Protein AF-A0A260ZAD8-F1 (afdb_monomer)

InterPro domains:
  IPR052501 Alpha-1-2 Fucosyltransferase [PTHR22898] (7-302)

pLDDT: mean 82.69, std 20.64, range [28.69, 98.38]

Radius of gyration: 24.8 Å; Cα contacts (8 Å, |Δi|>4): 432; chains: 1; bounding box: 53×80×57 Å

Sequence (304 aa):
MLHGKLVQVIVLLLLVLFLLNDQLEGRYQWGRRFRTNRIISFLTEKTSSDIMHSTPKHPPKGYLSSKLASSARLANHIFELVSIYGISKTLHRKPAIFIEDSNYHSLVNGVRKVMPGLLNEFQIFDRPVFPEAKNELISQKCCVFDNPSKLENITSKYLHLTGHFYQSWRYFDQHLSEIKSFVKPLLDFSPLPESDENNFITCIHIRRTDFVDGQHHSSNVTFIKPALEFIQSRERERNVRKNMLTVLMGDDPNFEANIYENTVIADKRTEIKNAAEYFVSKNSPDNDLAFSRYHCDTVLITGE

Nearest PDB structures (foldseek):
  9j9c-assembly7_G  TM=2.348E-01  e=1.900E+00  Nicotiana benthamiana
  6zjh-assembly1_AAA  TM=2.135E-01  e=1.483E+00  Thermoproteus uzoniensis 768-20
  4npa-assembly1_B  TM=2.176E-01  e=3.315E+00  Vibrio cholerae O1 biovar El Tor str. N16961

Foldseek 3Di:
DVVVVVVVVVVVVVVVVVVVVVVVVVPPDPDDDDDDDPVVVVVVVPPDPPPPPVPPPDQALAEEEEDEPLQDDQVLLLQFLLLQVLLSVLLSHQYEDEDDDVSSVVSLVSCCLWQVQSCVSYHYHPHDDDPQEAEDEQDPDPQDDRDSVVCNPPNDNHHYYYDYSNNDCVSNVVPVVVSLVRTDDDDPQPPDDFDDLAAAEEEEEFEADPPPPDPWDGDDLVCVVVVVVVVCVVVCVVNVRHQYAYEYEYDCLPVQQPSDPQEAEGDNPDDDDPPHRHYYGPDDPSVSVNRCSGGHPHYHYDTD

Solvent-accessible surface area (backbone atoms only — not comparable to full-atom values): 17731 Å² total; per-residue (Å²): 125,70,69,65,55,54,53,53,51,53,53,51,51,51,51,52,52,50,54,53,51,52,59,60,66,62,70,79,68,91,84,88,81,92,87,59,83,75,61,41,62,73,61,65,74,65,67,90,73,77,82,58,75,77,70,64,96,57,81,60,61,29,37,31,33,55,51,69,61,39,87,61,55,69,68,54,50,50,48,26,52,46,22,47,47,25,42,12,59,74,55,43,25,38,26,33,44,54,34,72,52,73,42,38,52,50,43,52,54,53,41,47,72,29,30,38,52,56,55,71,65,37,49,76,40,98,35,61,76,62,89,87,41,44,77,44,69,76,52,98,52,83,62,53,84,56,75,63,68,82,57,51,85,64,71,54,55,38,36,33,30,71,47,62,50,56,61,34,69,83,41,30,59,96,43,46,75,60,58,68,63,14,44,45,78,9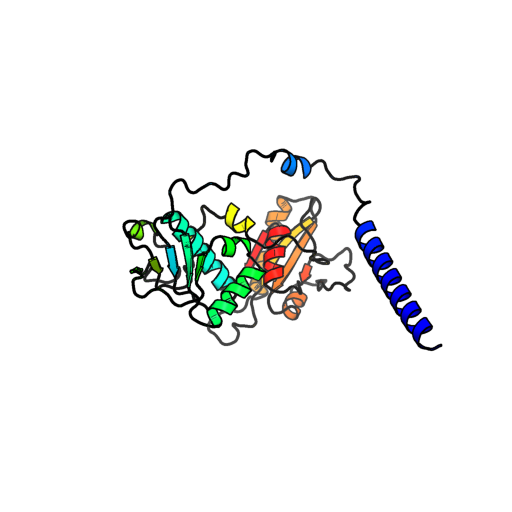3,73,92,62,68,62,56,83,60,49,57,94,52,33,41,23,41,31,34,40,45,43,46,76,93,28,81,89,51,104,46,73,49,64,46,68,87,54,52,51,60,53,49,52,53,51,50,55,62,47,39,75,78,38,74,84,35,48,74,33,35,40,42,34,62,72,49,60,71,61,55,44,66,73,47,84,73,41,38,66,42,42,85,83,55,83,82,58,97,82,57,43,36,33,27,51,74,65,54,75,57,50,48,56,42,46,49,73,74,26,36,79,42,76,48,78,47,76,126

Organism: Caenorhabditis remanei (NCBI:txid31234)

Structure (mmCIF, N/CA/C/O backbone):
data_AF-A0A260ZAD8-F1
#
_entry.id   AF-A0A260ZAD8-F1
#
loop_
_atom_site.group_PDB
_atom_site.id
_atom_site.type_symbol
_atom_site.label_atom_id
_atom_site.label_alt_id
_atom_site.label_comp_id
_atom_site.label_asym_id
_atom_site.label_entity_id
_atom_site.label_seq_id
_atom_site.pdbx_PDB_ins_code
_atom_site.Cartn_x
_atom_site.Cartn_y
_atom_site.Cartn_z
_atom_site.occupancy
_atom_site.B_iso_or_equiv
_atom_site.auth_seq_id
_atom_site.auth_comp_id
_atom_site.auth_asym_id
_atom_site.auth_atom_id
_atom_site.pdbx_PDB_model_num
ATOM 1 N N . MET A 1 1 ? -13.127 -63.991 -13.031 1.00 53.00 1 MET A N 1
ATOM 2 C CA . MET A 1 1 ? -11.875 -63.543 -13.692 1.00 53.00 1 MET A CA 1
ATOM 3 C C . MET A 1 1 ? -11.767 -62.019 -13.894 1.00 53.00 1 MET A C 1
ATOM 5 O O . MET A 1 1 ? -10.655 -61.537 -14.054 1.00 53.00 1 MET A O 1
ATOM 9 N N . LEU A 1 2 ? -12.863 -61.239 -13.835 1.00 51.25 2 LEU A N 1
ATOM 10 C CA . LEU A 1 2 ? -12.822 -59.764 -13.943 1.00 51.25 2 LEU A CA 1
ATOM 11 C C . LEU A 1 2 ? -12.393 -59.023 -12.654 1.00 51.25 2 LEU A C 1
ATOM 13 O O . LEU A 1 2 ? -11.825 -57.942 -12.743 1.00 51.25 2 LEU A O 1
ATOM 17 N N . HIS A 1 3 ? -12.606 -59.600 -11.466 1.00 51.38 3 HIS A N 1
ATOM 18 C CA . HIS A 1 3 ? -12.256 -58.954 -10.187 1.00 51.38 3 HIS A CA 1
ATOM 19 C C . HIS A 1 3 ? -10.739 -58.849 -9.934 1.00 51.38 3 HIS A C 1
ATOM 21 O O . HIS A 1 3 ? -10.279 -57.864 -9.370 1.00 51.38 3 HIS A O 1
ATOM 27 N N . GLY A 1 4 ? -9.940 -59.815 -10.405 1.00 55.00 4 GLY A N 1
ATOM 28 C CA . GLY A 1 4 ? -8.480 -59.789 -10.224 1.00 55.00 4 GLY A CA 1
ATOM 29 C C . GLY A 1 4 ? -7.775 -58.710 -11.053 1.00 55.00 4 GLY A C 1
ATOM 30 O O . GLY A 1 4 ? -6.777 -58.148 -10.612 1.00 55.00 4 GLY A O 1
ATOM 31 N N . LYS A 1 5 ? -8.328 -58.363 -12.225 1.00 56.88 5 LYS A N 1
ATOM 32 C CA . LYS A 1 5 ? -7.761 -57.328 -13.103 1.00 56.88 5 LYS A CA 1
ATOM 33 C C . LYS A 1 5 ? -8.007 -55.915 -12.568 1.00 56.88 5 LYS A C 1
ATOM 35 O O . LYS A 1 5 ? -7.129 -55.069 -12.686 1.00 56.88 5 LYS A O 1
ATOM 40 N N . LEU A 1 6 ? -9.158 -55.668 -11.936 1.00 62.25 6 LEU A N 1
ATOM 41 C CA . LEU A 1 6 ? -9.472 -54.362 -11.346 1.00 62.25 6 LEU A CA 1
ATOM 42 C C . LEU A 1 6 ? -8.576 -54.055 -10.136 1.00 62.25 6 LEU A C 1
ATOM 44 O O . LEU A 1 6 ? -8.067 -52.945 -10.013 1.00 62.25 6 LEU A O 1
ATOM 48 N N . VAL A 1 7 ? -8.310 -55.058 -9.292 1.00 68.88 7 VAL A N 1
ATOM 49 C CA . VAL A 1 7 ? -7.395 -54.920 -8.147 1.00 68.88 7 VAL A CA 1
ATOM 50 C C . VAL A 1 7 ? -5.962 -54.648 -8.615 1.00 68.88 7 VAL A C 1
ATOM 52 O O . VAL A 1 7 ? -5.301 -53.772 -8.065 1.00 68.88 7 VAL A O 1
ATOM 55 N N . GLN A 1 8 ? -5.495 -55.315 -9.676 1.00 66.12 8 GLN A N 1
ATOM 56 C CA . GLN A 1 8 ? -4.170 -55.046 -10.249 1.00 66.12 8 GLN A CA 1
ATOM 57 C C . GLN A 1 8 ? -4.036 -53.620 -10.800 1.00 66.12 8 GLN A C 1
ATOM 59 O O . GLN A 1 8 ? -2.998 -52.996 -10.597 1.00 66.12 8 GLN A O 1
ATOM 64 N N . VAL A 1 9 ? -5.076 -53.078 -11.442 1.00 73.00 9 VAL A N 1
ATOM 65 C CA . VAL A 1 9 ? -5.062 -51.700 -11.967 1.00 73.00 9 VAL A CA 1
ATOM 66 C C . VAL A 1 9 ? -5.032 -50.665 -10.838 1.00 73.00 9 VAL A C 1
ATOM 68 O O . VAL A 1 9 ? -4.291 -49.690 -10.931 1.00 73.00 9 VAL A O 1
ATOM 71 N N . ILE A 1 10 ? -5.773 -50.893 -9.747 1.00 74.38 10 ILE A N 1
ATOM 72 C CA . ILE A 1 10 ? -5.774 -49.995 -8.580 1.00 74.38 10 ILE A CA 1
ATOM 73 C C . ILE A 1 10 ? -4.410 -50.004 -7.877 1.00 74.38 10 ILE A C 1
ATOM 75 O O . ILE A 1 10 ? -3.891 -48.943 -7.539 1.00 74.38 10 ILE A O 1
ATOM 79 N N . VAL A 1 11 ? -3.791 -51.177 -7.709 1.00 74.06 11 VAL A N 1
ATOM 80 C CA . VAL A 1 11 ? -2.446 -51.289 -7.118 1.00 74.06 11 VAL A CA 1
ATOM 81 C C . VAL A 1 11 ? -1.396 -50.602 -7.997 1.00 74.06 11 VAL A C 1
ATOM 83 O O . VAL A 1 11 ? -0.524 -49.911 -7.473 1.00 74.06 11 VAL A O 1
ATOM 86 N N . LEU A 1 12 ? -1.505 -50.719 -9.325 1.00 72.94 12 LEU A N 1
ATOM 87 C CA . LEU A 1 12 ? -0.600 -50.038 -10.253 1.00 72.94 12 LEU A CA 1
ATOM 88 C C . LEU A 1 12 ? -0.747 -48.507 -10.177 1.00 72.94 12 LEU A C 1
ATOM 90 O O . LEU A 1 12 ? 0.253 -47.798 -10.151 1.00 72.94 12 LEU A O 1
ATOM 94 N N . LEU A 1 13 ? -1.982 -47.998 -10.089 1.00 69.38 13 LEU A N 1
ATOM 95 C CA . LEU A 1 13 ? -2.268 -46.566 -9.930 1.00 69.38 13 LEU A CA 1
ATOM 96 C C . LEU A 1 13 ? -1.732 -46.011 -8.607 1.00 69.38 13 LEU A C 1
ATOM 98 O O . LEU A 1 13 ? -1.150 -44.928 -8.594 1.00 69.38 13 LEU A O 1
ATOM 102 N N . LEU A 1 14 ? -1.877 -46.760 -7.510 1.00 67.50 14 LEU A N 1
ATOM 103 C CA . LEU A 1 14 ? -1.332 -46.369 -6.209 1.00 67.50 14 LEU A CA 1
ATOM 104 C C . LEU A 1 14 ? 0.201 -46.369 -6.210 1.00 67.50 14 LEU A C 1
ATOM 106 O O . LEU A 1 14 ? 0.791 -45.443 -5.665 1.00 67.50 14 LEU A O 1
ATOM 110 N N . LEU A 1 15 ? 0.850 -47.333 -6.873 1.00 65.56 15 LEU A N 1
ATOM 111 C CA . LEU A 1 15 ? 2.309 -47.352 -7.037 1.00 65.56 15 LEU A CA 1
ATOM 112 C C . LEU A 1 15 ? 2.817 -46.188 -7.897 1.00 65.56 15 LEU A C 1
ATOM 114 O O . LEU A 1 15 ? 3.830 -45.585 -7.557 1.00 65.56 15 LEU A O 1
ATOM 118 N N . VAL A 1 16 ? 2.109 -45.829 -8.973 1.00 72.06 16 VAL A N 1
ATOM 119 C CA . VAL A 1 16 ? 2.454 -44.660 -9.801 1.00 72.06 16 VAL A CA 1
ATOM 120 C C . VAL A 1 16 ? 2.293 -43.359 -9.010 1.00 72.06 16 VAL A C 1
ATOM 122 O O . VAL A 1 16 ? 3.164 -42.498 -9.085 1.00 72.06 16 VAL A O 1
ATOM 125 N N . LEU A 1 17 ? 1.233 -43.226 -8.206 1.00 58.81 17 LEU A N 1
ATOM 126 C CA . LEU A 1 17 ? 1.046 -42.072 -7.320 1.00 58.81 17 LEU A CA 1
ATOM 127 C C . LEU A 1 17 ? 2.128 -41.997 -6.234 1.00 58.81 17 LEU A C 1
ATOM 129 O O . LEU A 1 17 ? 2.629 -40.910 -5.964 1.00 58.81 17 LEU A O 1
ATOM 133 N N . PHE A 1 18 ? 2.538 -43.135 -5.664 1.00 54.12 18 PHE A N 1
ATOM 134 C CA . PHE A 1 18 ? 3.618 -43.185 -4.674 1.00 54.12 18 PHE A CA 1
ATOM 135 C C . PHE A 1 18 ? 4.968 -42.790 -5.288 1.00 54.12 18 PHE A C 1
ATOM 137 O O . PHE A 1 18 ? 5.683 -41.975 -4.716 1.00 54.12 18 PHE A O 1
ATOM 144 N N . LEU A 1 19 ? 5.284 -43.287 -6.489 1.00 51.81 19 LEU A N 1
ATOM 145 C CA . LEU A 1 19 ? 6.518 -42.945 -7.207 1.00 51.81 19 LEU A CA 1
ATOM 146 C C . LEU A 1 19 ? 6.544 -41.485 -7.691 1.00 51.81 19 LEU A C 1
ATOM 148 O O . LEU A 1 19 ? 7.608 -40.868 -7.711 1.00 51.81 19 LEU A O 1
ATOM 152 N N . LEU A 1 20 ? 5.394 -40.909 -8.059 1.00 50.38 20 LEU A N 1
ATOM 153 C CA . LEU A 1 20 ? 5.286 -39.484 -8.396 1.00 50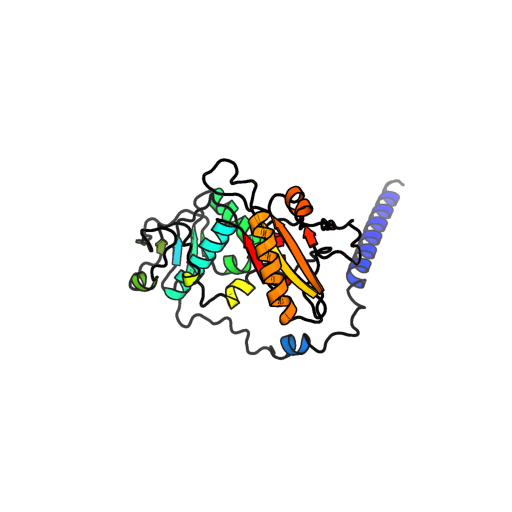.38 20 LEU A CA 1
ATOM 154 C C . LEU A 1 20 ? 5.437 -38.586 -7.160 1.00 50.38 20 LEU A C 1
ATOM 156 O O . LEU A 1 20 ? 6.028 -37.512 -7.269 1.00 50.38 20 LEU A O 1
ATOM 160 N N . ASN A 1 21 ? 4.950 -39.026 -5.997 1.00 43.12 21 ASN A N 1
ATOM 161 C CA . ASN A 1 21 ? 5.109 -38.294 -4.740 1.00 43.12 21 ASN A CA 1
ATOM 162 C C . ASN A 1 21 ? 6.572 -38.316 -4.253 1.00 43.12 21 ASN A C 1
ATOM 164 O O . ASN A 1 21 ? 7.106 -37.284 -3.855 1.00 43.12 21 ASN A O 1
ATOM 168 N N . ASP A 1 22 ? 7.259 -39.452 -4.403 1.00 44.91 22 ASP A N 1
ATOM 169 C CA . ASP A 1 22 ? 8.675 -39.614 -4.028 1.00 44.91 22 ASP A CA 1
ATOM 170 C C . ASP A 1 22 ? 9.623 -38.826 -4.970 1.00 44.91 22 ASP A C 1
ATOM 172 O O . ASP A 1 22 ? 10.648 -38.280 -4.558 1.00 44.91 22 ASP A O 1
ATOM 176 N N . GLN A 1 23 ? 9.238 -38.649 -6.243 1.00 43.31 23 GLN A N 1
ATOM 177 C CA . GLN A 1 23 ? 9.929 -37.763 -7.198 1.00 43.31 23 GLN A CA 1
ATOM 178 C C . GLN A 1 23 ? 9.723 -36.260 -6.912 1.00 43.31 23 GLN A C 1
ATOM 180 O O . GLN A 1 23 ? 10.523 -35.445 -7.383 1.00 43.31 23 GLN A O 1
ATOM 185 N N . LEU A 1 24 ? 8.683 -35.880 -6.158 1.00 38.94 24 LEU A N 1
ATOM 186 C CA . LEU A 1 24 ? 8.435 -34.496 -5.731 1.00 38.94 24 LEU A CA 1
ATOM 187 C C . LEU A 1 24 ? 9.200 -34.145 -4.444 1.00 38.94 24 LEU A C 1
ATOM 189 O O . LEU A 1 24 ? 9.716 -33.032 -4.342 1.00 38.94 24 LEU A O 1
ATOM 193 N N . GLU A 1 25 ? 9.373 -35.090 -3.514 1.00 39.53 25 GLU A N 1
ATOM 194 C CA . GLU A 1 25 ? 10.212 -34.891 -2.318 1.00 39.53 25 GLU A CA 1
ATOM 195 C C . GLU A 1 25 ? 11.722 -34.981 -2.628 1.00 39.53 25 GLU A C 1
ATOM 197 O O . GLU A 1 25 ? 12.527 -34.253 -2.042 1.00 39.53 25 GLU A O 1
ATOM 202 N N . GLY A 1 26 ? 12.122 -35.768 -3.635 1.00 33.97 26 GLY A N 1
ATOM 203 C CA . GLY A 1 26 ? 13.521 -35.918 -4.062 1.00 33.97 26 GLY A CA 1
ATOM 204 C C . GLY A 1 26 ? 14.137 -34.739 -4.837 1.00 33.97 26 GLY A C 1
ATOM 205 O O . GLY A 1 26 ? 15.342 -34.748 -5.088 1.00 33.97 26 GLY A O 1
ATOM 206 N N . ARG A 1 27 ? 13.362 -33.707 -5.211 1.00 32.94 27 ARG A N 1
ATOM 207 C CA . ARG A 1 27 ? 13.852 -32.509 -5.939 1.00 32.94 27 ARG A CA 1
ATOM 208 C C . ARG A 1 27 ? 14.127 -31.288 -5.049 1.00 32.94 27 ARG A C 1
ATOM 210 O O . ARG A 1 27 ? 14.358 -30.200 -5.569 1.00 32.94 27 ARG A O 1
ATOM 217 N N . TYR A 1 28 ? 14.150 -31.461 -3.726 1.00 33.59 28 TYR A N 1
ATOM 218 C CA . TYR A 1 28 ? 14.454 -30.394 -2.755 1.00 33.59 28 TYR A CA 1
ATOM 219 C C . TYR A 1 28 ? 15.874 -30.432 -2.165 1.00 33.59 28 TYR A C 1
ATOM 221 O O . TYR A 1 28 ? 16.209 -29.674 -1.253 1.00 33.59 28 TYR A O 1
ATOM 229 N N . GLN A 1 29 ? 16.751 -31.279 -2.695 1.00 34.09 29 GLN A N 1
ATOM 230 C CA . GLN A 1 29 ? 18.159 -31.346 -2.314 1.00 34.09 29 GLN A CA 1
ATOM 231 C C . GLN A 1 29 ? 18.982 -31.343 -3.604 1.00 34.09 29 GLN A C 1
ATOM 233 O O . GLN A 1 29 ? 18.656 -32.096 -4.510 1.00 34.09 29 GLN A O 1
ATOM 238 N N . TRP A 1 30 ? 20.048 -30.535 -3.649 1.00 28.70 30 TRP A N 1
ATOM 239 C CA . TRP A 1 30 ? 20.981 -30.271 -4.769 1.00 28.70 30 TRP A CA 1
ATOM 240 C C . TRP A 1 30 ? 20.814 -28.921 -5.479 1.00 28.70 30 TRP A C 1
ATOM 242 O O . TRP A 1 30 ? 20.348 -28.802 -6.604 1.00 28.70 30 TRP A O 1
ATOM 252 N N . GLY A 1 31 ? 21.311 -27.893 -4.787 1.00 31.27 31 GLY A N 1
ATOM 253 C CA . GLY A 1 31 ? 21.563 -26.551 -5.317 1.00 31.27 31 GLY A CA 1
ATOM 254 C C . GLY A 1 31 ? 22.241 -25.630 -4.296 1.00 31.27 31 GLY A C 1
ATOM 255 O O . GLY A 1 31 ? 22.006 -24.430 -4.292 1.00 31.27 31 GLY A O 1
ATOM 256 N N . ARG A 1 32 ? 23.043 -26.176 -3.367 1.00 35.41 32 ARG A N 1
ATOM 257 C CA . ARG A 1 32 ? 23.831 -25.396 -2.397 1.00 35.41 32 ARG A CA 1
ATOM 258 C C . ARG A 1 32 ? 25.311 -25.499 -2.737 1.00 35.41 32 ARG A C 1
ATOM 260 O O . ARG A 1 32 ? 26.021 -26.339 -2.192 1.00 35.41 32 ARG A O 1
ATOM 267 N N . ARG A 1 33 ? 25.788 -24.613 -3.608 1.00 31.45 33 ARG A N 1
ATOM 268 C CA . ARG A 1 33 ? 27.191 -24.183 -3.609 1.00 31.45 33 ARG A CA 1
ATOM 269 C C . ARG A 1 33 ? 27.312 -22.850 -4.343 1.00 31.45 33 ARG A C 1
ATOM 271 O O . ARG A 1 33 ? 26.890 -22.740 -5.482 1.00 31.45 33 ARG A O 1
ATOM 278 N N . PHE A 1 34 ? 27.914 -21.884 -3.647 1.00 35.78 34 PHE A N 1
ATOM 279 C CA . PHE A 1 34 ? 28.285 -20.535 -4.094 1.00 35.78 34 PHE A CA 1
ATOM 280 C C . PHE A 1 34 ? 27.192 -19.453 -4.126 1.00 35.78 34 PHE A C 1
ATOM 282 O O . PHE A 1 34 ? 26.901 -18.898 -5.173 1.00 35.78 34 PHE A O 1
ATOM 289 N N . ARG A 1 35 ? 26.679 -19.079 -2.940 1.00 34.84 35 ARG A N 1
ATOM 290 C CA . ARG A 1 35 ? 26.491 -17.673 -2.490 1.00 34.84 35 ARG A CA 1
ATOM 291 C C . ARG A 1 35 ? 25.806 -17.621 -1.125 1.00 34.84 35 ARG A C 1
ATOM 293 O O . ARG A 1 35 ? 24.623 -17.342 -1.000 1.00 34.84 35 ARG A O 1
ATOM 300 N N . THR A 1 36 ? 26.554 -17.914 -0.069 1.00 34.66 36 THR A N 1
ATOM 301 C CA . THR A 1 36 ? 25.996 -17.957 1.293 1.00 34.66 36 THR A CA 1
ATOM 302 C C . THR A 1 36 ? 26.639 -16.987 2.276 1.00 34.66 36 THR A C 1
ATOM 304 O O . THR A 1 36 ? 26.147 -16.865 3.385 1.00 34.66 36 THR A O 1
ATOM 307 N N . ASN A 1 37 ? 27.651 -16.203 1.905 1.00 34.00 37 ASN A N 1
ATOM 308 C CA . ASN A 1 37 ? 28.409 -15.465 2.927 1.00 34.00 37 ASN A CA 1
ATOM 309 C C . ASN A 1 37 ? 27.888 -14.055 3.263 1.00 34.00 37 ASN A C 1
ATOM 311 O O . ASN A 1 37 ? 28.419 -13.441 4.178 1.00 34.00 37 ASN A O 1
ATOM 315 N N . ARG A 1 38 ? 26.843 -13.543 2.591 1.00 32.56 38 ARG A N 1
ATOM 316 C CA . ARG A 1 38 ? 26.274 -12.205 2.890 1.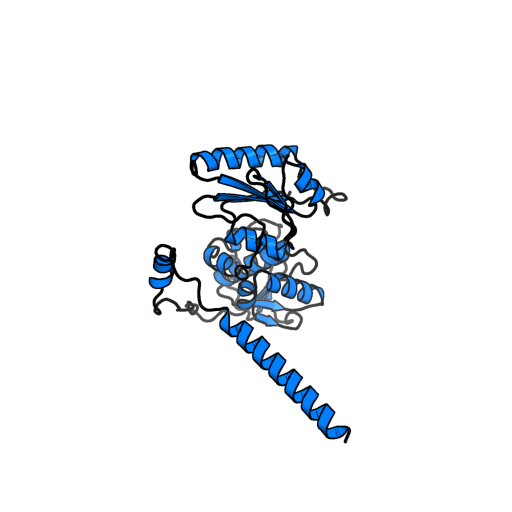00 32.56 38 ARG A CA 1
ATOM 317 C C . ARG A 1 38 ? 24.846 -12.217 3.442 1.00 32.56 38 ARG A C 1
ATOM 319 O O . ARG A 1 38 ? 24.458 -11.284 4.130 1.00 32.56 38 ARG A O 1
ATOM 326 N N . ILE A 1 39 ? 24.088 -13.283 3.179 1.00 38.56 39 ILE A N 1
ATOM 327 C CA . ILE A 1 39 ? 22.736 -13.477 3.730 1.00 38.56 39 ILE A CA 1
ATOM 328 C C . ILE A 1 39 ? 22.806 -14.258 5.049 1.00 38.56 39 ILE A C 1
ATOM 330 O O . ILE A 1 39 ? 22.026 -13.995 5.959 1.00 38.56 39 ILE A O 1
ATOM 334 N N . ILE A 1 40 ? 23.788 -15.159 5.206 1.00 33.31 40 ILE A N 1
ATOM 335 C CA . ILE A 1 40 ? 23.973 -15.884 6.467 1.00 33.31 40 ILE A CA 1
ATOM 336 C C . ILE A 1 40 ? 24.368 -14.928 7.593 1.00 33.31 40 ILE A C 1
ATOM 338 O O . ILE A 1 40 ? 23.787 -15.061 8.653 1.00 33.31 40 ILE A O 1
ATOM 342 N N . SER A 1 41 ? 25.186 -13.886 7.388 1.00 32.25 41 SER A N 1
ATOM 343 C CA . SER A 1 41 ? 25.468 -12.930 8.478 1.00 32.25 41 SER A CA 1
ATOM 344 C C . SER A 1 41 ? 24.212 -12.212 8.996 1.00 32.25 41 SER A C 1
ATOM 346 O O . SER A 1 41 ? 24.130 -11.930 10.182 1.00 32.25 41 SER A O 1
ATOM 348 N N . PHE A 1 42 ? 23.196 -12.002 8.149 1.00 36.38 42 PHE A N 1
ATOM 349 C CA . PHE A 1 42 ? 21.891 -11.461 8.561 1.00 36.38 42 PHE A CA 1
ATOM 350 C C . PHE A 1 42 ? 20.959 -12.511 9.197 1.00 36.38 42 PHE A C 1
ATOM 352 O O . PHE A 1 42 ? 20.060 -12.155 9.956 1.00 36.38 42 PHE A O 1
ATOM 359 N N . LEU A 1 43 ? 21.153 -13.799 8.892 1.00 37.81 43 LEU A N 1
ATOM 360 C CA . LEU A 1 43 ? 20.333 -14.910 9.395 1.00 37.81 43 LEU A CA 1
ATOM 361 C C . LEU A 1 43 ? 20.963 -15.669 10.579 1.00 37.81 43 LEU A C 1
ATOM 363 O O . LEU A 1 43 ? 20.244 -16.385 11.267 1.00 37.81 43 LEU A O 1
ATOM 367 N N . THR A 1 44 ? 22.261 -15.510 10.861 1.00 32.72 44 THR A N 1
ATOM 368 C CA . THR A 1 44 ? 22.965 -16.177 11.975 1.00 32.72 44 THR A CA 1
ATOM 369 C C . THR A 1 44 ? 23.345 -15.260 13.133 1.00 32.72 44 THR A C 1
ATOM 371 O O . THR A 1 44 ? 23.799 -15.771 14.147 1.00 32.72 44 THR A O 1
ATOM 374 N N . GLU A 1 45 ? 23.094 -13.950 13.055 1.00 34.41 45 GLU A N 1
ATOM 375 C CA . GLU A 1 45 ? 23.083 -13.081 14.250 1.00 34.41 45 GLU A CA 1
ATOM 376 C C . GLU A 1 45 ? 21.741 -13.102 14.998 1.00 34.41 45 GLU A C 1
ATOM 378 O O . GLU A 1 45 ? 21.628 -12.567 16.095 1.00 34.41 45 GLU A O 1
ATOM 383 N N . LYS A 1 46 ? 20.725 -13.787 14.459 1.00 36.31 46 LYS A N 1
ATOM 384 C CA . LYS A 1 46 ? 19.427 -13.976 15.120 1.00 36.31 46 LYS A CA 1
ATOM 385 C C . LYS A 1 46 ? 19.311 -15.365 15.757 1.00 36.31 46 LYS A C 1
ATOM 387 O O . LYS A 1 46 ? 18.342 -16.091 15.554 1.00 36.31 46 LYS A O 1
ATOM 392 N N . THR A 1 47 ? 20.323 -15.760 16.524 1.00 28.69 47 THR A N 1
ATOM 393 C CA . THR A 1 47 ? 20.249 -16.921 17.419 1.00 28.69 47 THR A CA 1
ATOM 394 C C . THR A 1 47 ? 19.281 -16.632 18.562 1.00 28.69 47 THR A C 1
ATOM 396 O O . THR A 1 47 ? 19.626 -15.888 19.465 1.00 28.69 47 THR A O 1
ATOM 399 N N . SER A 1 48 ? 18.083 -17.223 18.498 1.00 33.03 48 SER A N 1
ATOM 400 C CA . SER A 1 48 ? 17.204 -17.699 19.588 1.00 33.03 48 SER A CA 1
ATOM 401 C C . SER A 1 48 ? 16.967 -16.878 20.876 1.00 33.03 48 SER A C 1
ATOM 403 O O . SER A 1 48 ? 16.245 -17.371 21.738 1.00 33.03 48 SER A O 1
ATOM 405 N N . SER A 1 49 ? 17.458 -15.645 21.018 1.00 30.59 49 SER A N 1
ATOM 406 C CA . SER A 1 49 ? 17.190 -14.766 22.170 1.00 30.59 49 SER A CA 1
ATOM 407 C C . SER A 1 49 ? 16.262 -13.584 21.860 1.00 30.59 49 SER A C 1
ATOM 409 O O . SER A 1 49 ? 15.734 -12.994 22.793 1.00 30.59 49 SER A O 1
ATOM 411 N N . ASP A 1 50 ? 15.984 -13.293 20.582 1.00 34.28 50 ASP A N 1
ATOM 412 C CA . ASP A 1 50 ? 15.217 -12.101 20.164 1.00 34.28 50 ASP A CA 1
ATOM 413 C C . ASP A 1 50 ? 13.850 -12.405 19.523 1.00 34.28 50 ASP A C 1
ATOM 415 O O . ASP A 1 50 ? 13.205 -11.522 18.957 1.00 34.28 50 ASP A O 1
ATOM 419 N N . ILE A 1 51 ? 13.340 -13.635 19.659 1.00 35.69 51 ILE A N 1
ATOM 420 C CA . ILE A 1 51 ? 11.897 -13.908 19.512 1.00 35.69 51 ILE A CA 1
ATOM 421 C C . ILE A 1 51 ? 11.235 -13.728 20.887 1.00 35.69 51 ILE A C 1
ATOM 423 O O . ILE A 1 51 ? 10.495 -14.575 21.376 1.00 35.69 51 ILE A O 1
ATOM 427 N N . MET A 1 52 ? 11.499 -12.595 21.537 1.00 28.98 52 MET A N 1
ATOM 428 C CA . MET A 1 52 ? 10.458 -11.986 22.346 1.00 28.98 52 MET A CA 1
ATOM 429 C C . MET A 1 52 ? 9.531 -11.312 21.344 1.00 28.98 52 MET A C 1
ATOM 431 O O . MET A 1 52 ? 9.805 -10.214 20.864 1.00 28.98 52 MET A O 1
ATOM 435 N N . HIS A 1 53 ? 8.387 -11.941 21.062 1.00 40.44 53 HIS A N 1
ATOM 436 C CA . HIS A 1 53 ? 7.186 -11.129 20.911 1.00 40.44 53 HIS A CA 1
ATOM 437 C C . HIS A 1 53 ? 7.235 -10.147 22.078 1.00 40.44 53 HIS A C 1
ATOM 439 O O . HIS A 1 53 ? 7.261 -10.588 23.229 1.00 40.44 53 HIS A O 1
ATOM 445 N N . SER A 1 54 ? 7.373 -8.850 21.806 1.00 39.19 54 SER A N 1
ATOM 446 C CA . SER A 1 54 ? 7.306 -7.852 22.858 1.00 39.19 54 SER A CA 1
ATOM 447 C C . SER A 1 54 ? 5.911 -7.977 23.455 1.00 39.19 54 SER A C 1
ATOM 449 O O . SER A 1 54 ? 4.947 -7.422 22.925 1.00 39.19 54 SER A O 1
ATOM 451 N N . THR A 1 55 ? 5.777 -8.772 24.515 1.00 40.31 55 THR A N 1
ATOM 452 C CA . THR A 1 55 ? 4.591 -8.783 25.353 1.00 40.31 55 THR A CA 1
ATOM 453 C C . THR A 1 55 ? 4.343 -7.323 25.694 1.00 40.31 55 THR A C 1
ATOM 455 O O . THR A 1 55 ? 5.266 -6.676 26.208 1.00 40.31 55 THR A O 1
ATOM 458 N N . PRO A 1 56 ? 3.182 -6.755 25.323 1.00 51.91 56 PRO A N 1
ATOM 459 C CA . PRO A 1 56 ? 2.920 -5.356 25.593 1.00 51.91 56 PRO A CA 1
ATOM 460 C C . PRO A 1 56 ? 3.153 -5.130 27.086 1.00 51.91 56 PRO A C 1
ATOM 462 O O . PRO A 1 56 ? 2.672 -5.906 27.913 1.00 51.91 56 PRO A O 1
ATOM 465 N N . LYS A 1 57 ? 3.951 -4.105 27.426 1.00 54.88 57 LYS A N 1
ATOM 466 C CA . LYS A 1 57 ? 4.368 -3.809 28.812 1.00 54.88 57 LYS A CA 1
ATOM 467 C C . LYS A 1 57 ? 3.178 -3.699 29.780 1.00 54.88 57 LYS A C 1
ATOM 469 O O . LYS A 1 57 ? 3.361 -3.837 30.984 1.00 54.88 57 LYS A O 1
ATOM 474 N N . HIS A 1 58 ? 1.970 -3.507 29.245 1.00 59.12 58 HIS A N 1
ATOM 475 C CA . HIS A 1 58 ? 0.701 -3.546 29.955 1.00 59.12 58 HIS A CA 1
ATOM 476 C C . HIS A 1 58 ? -0.343 -4.355 29.164 1.00 59.12 58 HIS A C 1
ATOM 478 O O . HIS A 1 58 ? -0.319 -4.328 27.928 1.00 59.12 58 HIS A O 1
ATOM 484 N N . PRO A 1 59 ? -1.283 -5.045 29.839 1.00 72.44 59 PRO A N 1
ATOM 485 C CA . PRO A 1 59 ? -2.426 -5.648 29.164 1.00 72.44 59 PRO A CA 1
ATOM 486 C C . PRO A 1 59 ? -3.229 -4.566 28.417 1.00 72.44 59 PRO A C 1
ATOM 488 O O . PRO A 1 59 ? -3.292 -3.426 28.889 1.00 72.44 59 PRO A O 1
ATOM 491 N N . PRO A 1 60 ? -3.851 -4.885 27.267 1.00 80.69 60 PRO A N 1
ATOM 492 C CA . PRO A 1 60 ? -4.611 -3.897 26.508 1.00 80.69 60 PRO A CA 1
ATOM 493 C C . PRO A 1 60 ? -5.718 -3.258 27.357 1.00 80.69 60 PRO A C 1
ATOM 495 O O . PRO A 1 60 ? -6.476 -3.970 28.017 1.00 80.69 60 PRO A O 1
ATOM 498 N N . LYS A 1 61 ? -5.883 -1.929 27.263 1.00 89.25 61 LYS A N 1
ATOM 499 C CA . LYS A 1 61 ? -6.962 -1.162 27.930 1.00 89.25 61 LYS A CA 1
ATOM 500 C C . LYS A 1 61 ? -8.373 -1.530 27.429 1.00 89.25 61 LYS A C 1
ATOM 502 O O . LYS A 1 61 ? -9.372 -1.027 27.932 1.00 89.25 61 LYS A O 1
ATOM 507 N N . GLY A 1 62 ? -8.462 -2.374 26.403 1.00 95.81 62 GLY A N 1
ATOM 508 C CA . GLY A 1 62 ? -9.683 -2.748 25.703 1.00 95.81 62 GLY A CA 1
ATOM 509 C C . GLY A 1 62 ? -9.417 -2.907 24.211 1.00 95.81 62 GLY A C 1
ATOM 510 O O . GLY A 1 62 ? -8.273 -3.085 23.787 1.00 95.81 62 GLY A O 1
ATOM 511 N N . TYR A 1 63 ? -10.477 -2.809 23.420 1.00 98.00 63 TYR A N 1
ATOM 512 C CA . TYR A 1 63 ? -10.432 -2.859 21.967 1.00 98.00 63 TYR A CA 1
ATOM 513 C C . TYR A 1 63 ? -10.567 -1.459 21.363 1.00 98.00 63 TYR A C 1
ATOM 515 O O . TYR A 1 63 ? -11.266 -0.602 21.916 1.00 98.00 63 TYR A O 1
ATOM 523 N N . LEU A 1 64 ? -9.902 -1.246 20.229 1.00 98.06 64 LEU A N 1
ATOM 524 C CA . LEU A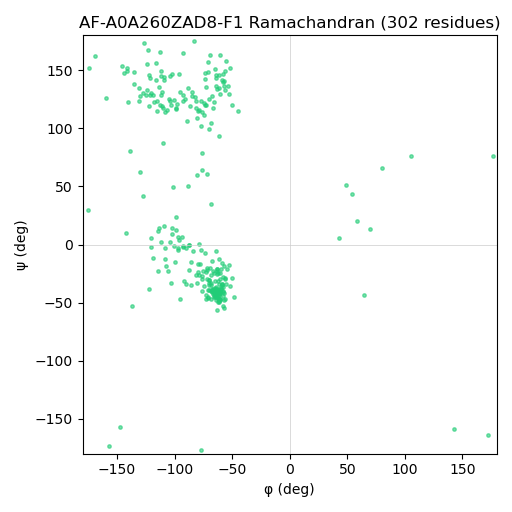 1 64 ? -10.139 -0.122 19.330 1.00 98.06 64 LEU A CA 1
ATOM 525 C C . LEU A 1 64 ? -10.659 -0.674 18.007 1.00 98.06 64 LEU A C 1
ATOM 527 O O . LEU A 1 64 ? -10.001 -1.495 17.380 1.00 98.06 64 LEU A O 1
ATOM 531 N N . SER A 1 65 ? -11.823 -0.212 17.580 1.00 97.44 65 SER A N 1
ATOM 532 C CA . SER A 1 65 ? -12.375 -0.514 16.260 1.00 97.44 65 SER A CA 1
ATOM 533 C C . SER A 1 65 ? -12.734 0.773 15.541 1.00 97.44 65 SER A C 1
ATOM 535 O O . SER A 1 65 ? -12.668 1.856 16.122 1.00 97.44 65 SER A O 1
ATOM 537 N N . SER A 1 66 ? -13.119 0.661 14.280 1.00 95.88 66 SER A N 1
ATOM 538 C CA . SER A 1 66 ? -13.549 1.792 13.480 1.00 95.88 66 SER A CA 1
ATOM 539 C C . SER A 1 66 ? -14.641 1.372 12.513 1.00 95.88 66 SER A C 1
ATOM 541 O O . SER A 1 66 ? -14.701 0.202 12.131 1.00 95.88 66 SER A O 1
ATOM 543 N N . LYS A 1 67 ? -15.491 2.322 12.129 1.00 94.69 67 LYS A N 1
ATOM 544 C CA . LYS A 1 67 ? -16.401 2.177 11.004 1.00 94.69 67 LYS A CA 1
ATOM 545 C C . LYS A 1 67 ? -15.577 2.187 9.715 1.00 94.69 67 LYS A C 1
ATOM 547 O O . LYS A 1 67 ? -15.178 3.243 9.231 1.00 94.69 67 LYS A O 1
ATOM 552 N N . LEU A 1 68 ? -15.302 1.009 9.169 1.00 94.69 68 LEU A N 1
ATOM 553 C CA . LEU A 1 68 ? -14.415 0.874 8.016 1.00 94.69 68 LEU A CA 1
ATOM 554 C C . LEU A 1 68 ? -15.102 1.358 6.738 1.00 94.69 68 LEU A C 1
ATOM 556 O O . LEU A 1 68 ? -16.311 1.194 6.561 1.00 94.69 68 LEU A O 1
ATOM 560 N N . ALA A 1 69 ? -14.325 1.913 5.812 1.00 94.38 69 ALA A N 1
ATOM 561 C CA . ALA A 1 69 ? -14.783 2.208 4.460 1.00 94.38 69 ALA A CA 1
ATOM 562 C C . ALA A 1 69 ? -14.848 0.915 3.622 1.00 94.38 69 ALA A C 1
ATOM 564 O O . ALA A 1 69 ? -14.112 0.750 2.653 1.00 94.38 69 ALA A O 1
ATOM 565 N N . SER A 1 70 ? -15.717 -0.024 4.013 1.00 93.81 70 SER A N 1
ATOM 566 C CA . SER A 1 70 ? -15.747 -1.412 3.520 1.00 93.81 70 SER A CA 1
ATOM 567 C C . SER A 1 70 ? -16.035 -1.578 2.024 1.00 93.81 70 SER A C 1
ATOM 569 O O . SER A 1 70 ? -15.694 -2.610 1.446 1.00 93.81 70 SER A O 1
ATOM 571 N N . SER A 1 71 ? -16.646 -0.577 1.388 1.00 92.62 71 SER A N 1
ATOM 572 C CA . SER A 1 71 ? -16.913 -0.536 -0.054 1.00 92.62 71 SER A CA 1
ATOM 573 C C . SER A 1 71 ? -15.759 0.039 -0.885 1.00 92.62 71 SER A C 1
ATOM 575 O O . SER A 1 71 ? -15.872 0.137 -2.108 1.00 92.62 71 SER A O 1
ATOM 577 N N . ALA A 1 72 ? -14.658 0.452 -0.249 1.00 91.75 72 ALA A N 1
ATOM 578 C CA . ALA A 1 72 ? -13.512 1.025 -0.936 1.00 91.75 72 ALA A CA 1
ATOM 579 C C . ALA A 1 72 ? -12.641 -0.049 -1.623 1.00 91.75 72 ALA A C 1
ATOM 581 O O . ALA A 1 72 ? -12.948 -1.241 -1.669 1.00 91.75 72 ALA A O 1
ATOM 582 N N . ARG A 1 73 ? -11.530 0.393 -2.224 1.00 90.00 73 ARG A N 1
ATOM 583 C CA . ARG A 1 73 ? -10.547 -0.493 -2.868 1.00 90.00 73 ARG A CA 1
ATOM 584 C C . ARG A 1 73 ? -9.427 -0.884 -1.902 1.00 90.00 73 ARG A C 1
ATOM 586 O O . ARG A 1 73 ? -9.206 -0.241 -0.879 1.00 90.00 73 ARG A O 1
ATOM 593 N N . LEU A 1 74 ? -8.674 -1.919 -2.280 1.00 90.69 74 LEU A N 1
ATOM 594 C CA . LEU A 1 74 ? -7.637 -2.560 -1.461 1.00 90.69 74 LEU A CA 1
ATOM 595 C C . LEU A 1 74 ? -6.656 -1.578 -0.796 1.00 90.69 74 LEU A C 1
ATOM 597 O O . LEU A 1 74 ? -6.384 -1.721 0.391 1.00 90.69 74 LEU A O 1
ATOM 601 N N . ALA A 1 75 ? -6.154 -0.577 -1.524 1.00 90.12 75 ALA A N 1
ATOM 602 C CA . ALA A 1 75 ? -5.214 0.400 -0.970 1.00 90.12 75 ALA A CA 1
ATOM 603 C C . ALA A 1 75 ? -5.819 1.211 0.190 1.00 90.12 75 ALA A C 1
ATOM 605 O O . ALA A 1 75 ? -5.168 1.383 1.218 1.00 90.12 75 ALA A O 1
ATOM 606 N N . ASN A 1 76 ? -7.083 1.635 0.065 1.00 91.75 76 ASN A N 1
ATOM 607 C CA . ASN A 1 76 ? -7.794 2.341 1.133 1.00 91.75 76 ASN A CA 1
ATOM 608 C C . ASN A 1 76 ? -7.997 1.437 2.349 1.00 91.75 76 ASN A C 1
ATOM 610 O O . ASN A 1 76 ? -7.773 1.878 3.471 1.00 91.75 76 ASN A O 1
ATOM 614 N N . HIS A 1 77 ? -8.342 0.165 2.131 1.00 95.31 77 HIS A N 1
ATOM 615 C CA . HIS A 1 77 ? -8.482 -0.808 3.214 1.00 95.31 77 HIS A CA 1
ATOM 616 C C . HIS A 1 77 ? -7.169 -1.024 3.972 1.00 95.31 77 HIS A C 1
ATOM 618 O O . HIS A 1 77 ? -7.154 -1.003 5.199 1.00 95.31 77 HIS A O 1
ATOM 624 N N . ILE A 1 78 ? -6.059 -1.216 3.251 1.00 95.31 78 ILE A N 1
ATOM 625 C CA . ILE A 1 78 ? -4.738 -1.392 3.865 1.00 95.31 78 ILE A CA 1
ATOM 626 C C . ILE A 1 78 ? -4.366 -0.147 4.665 1.00 95.31 78 ILE A C 1
ATOM 628 O O . ILE A 1 78 ? -3.984 -0.269 5.825 1.00 95.31 78 ILE A O 1
ATOM 632 N N . PHE A 1 79 ? -4.497 1.039 4.067 1.00 94.88 79 PHE A N 1
ATOM 633 C CA . PHE A 1 79 ? -4.132 2.286 4.728 1.00 94.88 79 PHE A CA 1
ATOM 634 C C . PHE A 1 79 ? -4.962 2.504 5.997 1.00 94.88 79 PHE A C 1
ATOM 636 O O . PHE A 1 79 ? -4.406 2.779 7.056 1.00 94.88 79 PHE A O 1
ATOM 643 N N . GLU A 1 80 ? -6.279 2.319 5.909 1.00 95.75 80 GLU A N 1
ATOM 644 C CA . GLU A 1 80 ? -7.193 2.481 7.036 1.00 95.75 80 GLU A CA 1
ATOM 645 C C . GLU A 1 80 ? -6.857 1.515 8.179 1.00 95.75 80 GLU A C 1
ATOM 647 O O . GLU A 1 80 ? -6.732 1.941 9.329 1.00 95.75 80 GLU A O 1
ATOM 652 N N . LEU A 1 81 ? -6.632 0.231 7.880 1.00 97.56 81 LEU A N 1
ATOM 653 C CA . LEU A 1 81 ? -6.264 -0.754 8.898 1.00 97.56 81 LEU A CA 1
ATOM 654 C C . LEU A 1 81 ? -4.877 -0.492 9.492 1.00 97.56 81 LEU A C 1
ATOM 656 O O . LEU A 1 81 ? -4.699 -0.631 10.699 1.00 97.56 81 LEU A O 1
ATOM 660 N N . VAL A 1 82 ? -3.895 -0.074 8.695 1.00 97.56 82 VAL A N 1
ATOM 661 C CA . VAL A 1 82 ? -2.570 0.299 9.210 1.00 97.56 82 VAL A CA 1
ATOM 662 C C . VAL A 1 82 ? -2.657 1.542 10.111 1.00 97.56 82 VAL A C 1
ATOM 664 O O . VAL A 1 82 ? -2.022 1.584 11.167 1.00 97.56 82 VAL A O 1
ATOM 667 N N . SER A 1 83 ? -3.496 2.521 9.767 1.00 96.81 83 SER A N 1
ATOM 668 C CA . SER A 1 83 ? -3.786 3.661 10.641 1.00 96.81 83 SER A CA 1
ATOM 669 C C . SER A 1 83 ? -4.444 3.222 11.947 1.00 96.81 83 SER A C 1
ATOM 671 O O . SER A 1 83 ? -3.984 3.613 13.016 1.00 96.81 83 SER A O 1
ATOM 673 N N . ILE A 1 84 ? -5.464 2.359 11.901 1.00 97.38 84 ILE A N 1
ATOM 674 C CA . ILE A 1 84 ? -6.115 1.828 13.111 1.00 97.38 84 ILE A CA 1
ATOM 675 C C . ILE A 1 84 ? -5.123 1.040 13.968 1.00 97.38 84 ILE A C 1
ATOM 677 O O . ILE A 1 84 ? -5.153 1.152 15.194 1.00 97.38 84 ILE A O 1
ATOM 681 N N . TYR A 1 85 ? -4.226 0.276 13.346 1.00 98.19 85 TYR A N 1
ATOM 682 C CA . TYR A 1 85 ? -3.153 -0.433 14.031 1.00 98.19 85 TYR A CA 1
ATOM 683 C C . TYR A 1 85 ? -2.261 0.531 14.823 1.00 98.19 85 TYR A C 1
ATOM 685 O O . TYR A 1 85 ? -2.104 0.368 16.034 1.00 98.19 85 TYR A O 1
ATOM 693 N N . GLY A 1 86 ? -1.749 1.580 14.176 1.00 97.44 86 GLY A N 1
ATOM 694 C CA . GLY A 1 86 ? -0.905 2.578 14.833 1.00 97.44 86 GLY A CA 1
ATOM 695 C C . GLY A 1 86 ? -1.635 3.367 15.930 1.00 97.44 86 GLY A C 1
ATOM 696 O O . GLY A 1 86 ? -1.148 3.451 17.057 1.00 97.44 86 GLY A O 1
ATOM 697 N N . ILE A 1 87 ? -2.869 3.816 15.669 1.00 97.06 87 ILE A N 1
ATOM 698 C CA . ILE A 1 87 ? -3.735 4.469 16.670 1.00 97.06 87 ILE A CA 1
ATOM 699 C C . ILE A 1 87 ? -3.958 3.546 17.882 1.00 97.06 87 ILE A C 1
ATOM 701 O O . ILE A 1 87 ? -3.906 3.993 19.030 1.00 97.06 87 ILE A O 1
ATOM 705 N N . SER A 1 88 ? -4.172 2.246 17.649 1.00 97.50 88 SER A N 1
ATOM 706 C CA . SER A 1 88 ? -4.346 1.255 18.719 1.00 97.50 88 SER A CA 1
ATOM 707 C C . SER A 1 88 ? -3.103 1.138 19.595 1.00 97.50 88 SER A C 1
ATOM 709 O O . SER A 1 88 ? -3.233 1.063 20.819 1.00 97.50 88 SER A O 1
ATOM 711 N N . LYS A 1 89 ? -1.902 1.173 19.002 1.00 96.81 89 LYS A N 1
ATOM 712 C CA . LYS A 1 89 ? -0.637 1.159 19.751 1.00 96.81 89 LYS A CA 1
ATOM 713 C C . LYS A 1 89 ? -0.477 2.418 20.600 1.00 96.81 89 LYS A C 1
ATOM 715 O O . LYS A 1 89 ? -0.173 2.280 21.785 1.00 96.81 89 LYS A O 1
ATOM 720 N N . THR A 1 90 ? -0.762 3.604 20.049 1.00 96.00 90 THR A N 1
ATOM 721 C CA . THR A 1 90 ? -0.741 4.877 20.797 1.00 96.00 90 THR A CA 1
ATOM 722 C C . THR A 1 90 ? -1.695 4.856 21.990 1.00 96.00 90 THR A C 1
ATOM 724 O O . THR A 1 90 ? -1.353 5.331 23.064 1.00 96.00 90 THR A O 1
ATOM 727 N N . LEU A 1 91 ? -2.886 4.275 21.825 1.00 96.56 91 LEU A N 1
ATOM 728 C CA . LEU A 1 91 ? -3.905 4.209 22.876 1.00 96.56 91 LEU A CA 1
ATOM 729 C C . LEU A 1 91 ? -3.769 2.997 23.808 1.00 96.56 91 LEU A C 1
ATOM 731 O O . LEU A 1 91 ? -4.586 2.836 24.718 1.00 96.56 91 LEU A O 1
ATOM 735 N N . HIS A 1 92 ? -2.773 2.135 23.590 1.00 96.25 92 HIS A N 1
ATOM 736 C CA . HIS A 1 92 ? -2.582 0.876 24.316 1.00 96.25 92 HIS A CA 1
ATOM 737 C C . HIS A 1 92 ? -3.826 -0.033 24.297 1.00 96.25 92 HIS A C 1
ATOM 739 O O . HIS A 1 92 ? -4.224 -0.616 25.310 1.00 96.25 92 HIS A O 1
ATOM 745 N N . ARG A 1 93 ? -4.463 -0.146 23.129 1.00 97.44 93 ARG A N 1
ATOM 746 C CA . ARG A 1 93 ? -5.658 -0.966 22.877 1.00 97.44 93 ARG A CA 1
ATOM 747 C C . ARG A 1 93 ? -5.349 -2.076 21.873 1.00 97.44 93 ARG A C 1
ATOM 749 O O . ARG A 1 93 ? -4.428 -1.957 21.071 1.00 97.44 93 ARG A O 1
ATOM 756 N N . LYS A 1 94 ? -6.128 -3.161 21.907 1.00 97.94 94 LYS A N 1
ATOM 757 C CA . LYS A 1 94 ? -6.077 -4.215 20.885 1.00 97.94 94 LYS A CA 1
ATOM 758 C C . LYS A 1 94 ? -6.913 -3.768 19.675 1.00 97.94 94 LYS A C 1
ATOM 760 O O . LYS A 1 94 ? -8.096 -3.478 19.868 1.00 97.94 94 LYS A O 1
ATOM 765 N N . PRO A 1 95 ? -6.357 -3.698 18.457 1.00 98.25 95 PRO A N 1
ATOM 766 C CA . PRO A 1 95 ? -7.151 -3.358 17.283 1.00 98.25 95 PRO A CA 1
ATOM 767 C C . PRO A 1 95 ? -8.214 -4.438 17.026 1.00 98.25 95 PRO A C 1
ATOM 769 O O . PRO A 1 95 ? -8.003 -5.621 17.306 1.00 98.25 95 PRO A O 1
ATOM 772 N N . ALA A 1 96 ? -9.379 -4.036 16.526 1.00 98.31 96 ALA A N 1
ATOM 773 C CA . ALA A 1 96 ? -10.512 -4.918 16.285 1.00 98.31 96 ALA A CA 1
ATOM 774 C C . ALA A 1 96 ? -11.309 -4.536 15.034 1.00 98.31 96 ALA A C 1
ATOM 776 O O . ALA A 1 96 ? -11.449 -3.359 14.706 1.00 98.31 96 ALA A O 1
ATOM 777 N N . ILE A 1 97 ? -11.874 -5.551 14.382 1.00 98.38 97 ILE A N 1
ATOM 778 C CA . ILE A 1 97 ? -12.812 -5.424 13.263 1.00 98.38 97 ILE A CA 1
ATOM 779 C C . ILE A 1 97 ? -14.126 -6.074 13.686 1.00 98.38 97 ILE A C 1
ATOM 781 O O . ILE A 1 97 ? -14.132 -7.224 14.122 1.00 98.38 97 ILE A O 1
ATOM 785 N N . PHE A 1 98 ? -15.226 -5.347 13.535 1.00 97.75 98 PHE A N 1
ATOM 786 C CA . PHE A 1 98 ? -16.582 -5.871 13.671 1.00 97.75 98 PHE A CA 1
ATOM 787 C C . PHE A 1 98 ? -17.156 -6.050 12.268 1.00 97.75 98 PHE A C 1
ATOM 789 O O . PHE A 1 98 ? -17.187 -5.095 11.500 1.00 97.75 98 PHE A O 1
ATOM 796 N N . ILE A 1 99 ? -17.531 -7.274 11.906 1.00 97.00 99 ILE A N 1
ATOM 797 C CA . ILE A 1 99 ? -18.093 -7.577 10.590 1.00 97.00 99 ILE A CA 1
ATOM 798 C C . ILE A 1 99 ? -19.572 -7.187 10.585 1.00 97.00 99 ILE A C 1
ATOM 800 O O . ILE A 1 99 ? -20.396 -7.831 11.234 1.00 97.00 99 ILE A O 1
ATOM 804 N N . GLU A 1 100 ? -19.899 -6.113 9.868 1.00 93.62 100 GLU A N 1
ATOM 805 C CA . GLU A 1 100 ? -21.277 -5.617 9.753 1.00 93.62 100 GLU A CA 1
ATOM 806 C C . GLU A 1 100 ? -22.031 -6.234 8.568 1.00 93.62 100 GLU A C 1
ATOM 808 O O . GLU A 1 100 ? -23.238 -6.452 8.657 1.00 93.62 100 GLU A O 1
ATOM 813 N N . ASP A 1 101 ? -21.333 -6.516 7.463 1.00 94.38 101 ASP A N 1
ATOM 814 C CA . ASP A 1 101 ? -21.930 -6.991 6.213 1.00 94.38 101 ASP A CA 1
ATOM 815 C C . ASP A 1 101 ? -20.930 -7.767 5.317 1.00 94.38 101 ASP A C 1
ATOM 817 O O . ASP A 1 101 ? -19.775 -8.031 5.672 1.00 94.38 101 ASP A O 1
ATOM 821 N N . SER A 1 102 ? -21.366 -8.118 4.102 1.00 95.31 102 SER A N 1
ATOM 822 C CA . SER A 1 102 ? -20.539 -8.790 3.089 1.00 95.31 102 SER A CA 1
ATOM 823 C C . SER A 1 102 ? -19.375 -7.944 2.553 1.00 95.31 102 SER A C 1
ATOM 825 O O . SER A 1 102 ? -18.377 -8.501 2.079 1.00 95.31 102 SER A O 1
ATOM 827 N N . ASN A 1 103 ? -19.464 -6.614 2.618 1.00 96.44 103 ASN A N 1
ATOM 828 C CA . ASN A 1 103 ? -18.378 -5.726 2.204 1.00 96.44 103 ASN A CA 1
ATOM 829 C C . ASN A 1 103 ? -17.220 -5.816 3.202 1.00 96.44 103 ASN A C 1
ATOM 831 O O . ASN A 1 103 ? -16.065 -5.918 2.793 1.00 96.44 103 ASN A O 1
ATOM 835 N N . TYR A 1 104 ? -17.512 -5.905 4.504 1.00 96.75 104 TYR A N 1
ATOM 836 C CA . TYR A 1 104 ? -16.494 -6.158 5.530 1.00 96.75 104 TYR A CA 1
ATOM 837 C C . TYR A 1 104 ? -15.772 -7.497 5.313 1.00 96.75 104 TYR A C 1
ATOM 839 O O . TYR A 1 104 ? -14.543 -7.556 5.407 1.00 96.75 104 TYR A O 1
ATOM 847 N N . HIS A 1 105 ? -16.491 -8.566 4.947 1.00 95.75 105 HIS A N 1
ATOM 848 C CA . HIS A 1 105 ? -15.846 -9.830 4.569 1.00 95.75 105 HIS A CA 1
ATOM 849 C C . HIS A 1 105 ? -14.924 -9.668 3.354 1.00 95.75 105 HIS A C 1
ATOM 851 O O . HIS A 1 105 ? -13.816 -10.211 3.342 1.00 95.75 105 HIS A O 1
ATOM 857 N N . SER A 1 106 ? -15.355 -8.911 2.344 1.00 95.69 106 SER A N 1
ATOM 858 C CA . SER A 1 106 ? -14.561 -8.646 1.139 1.00 95.69 106 SER A CA 1
ATOM 859 C C . SER A 1 106 ? -13.295 -7.845 1.456 1.00 95.69 106 SER A C 1
ATOM 861 O O . SER A 1 106 ? -12.214 -8.214 0.993 1.00 95.69 106 SER A O 1
ATOM 863 N N . LEU A 1 107 ? -13.399 -6.825 2.315 1.00 96.31 107 LEU A N 1
ATOM 864 C CA . LEU A 1 107 ? -12.269 -6.060 2.847 1.00 96.31 107 LEU A CA 1
ATOM 865 C C . LEU A 1 107 ? -11.267 -6.977 3.551 1.00 96.31 107 LEU A C 1
ATOM 867 O O . LEU A 1 107 ? -10.090 -7.001 3.189 1.00 96.31 107 LEU A O 1
ATOM 871 N N . VAL A 1 108 ? -11.732 -7.770 4.521 1.00 97.19 108 VAL A N 1
ATOM 872 C CA . VAL A 1 108 ? -10.871 -8.669 5.302 1.00 97.19 108 VAL A CA 1
ATOM 873 C C . VAL A 1 108 ? -10.200 -9.700 4.396 1.00 97.19 108 VAL A C 1
ATOM 875 O O . VAL A 1 108 ? -9.001 -9.941 4.516 1.00 97.19 108 VAL A O 1
ATOM 878 N N . ASN A 1 109 ? -10.931 -10.285 3.449 1.00 95.75 109 ASN A N 1
ATOM 879 C CA . ASN A 1 109 ? -10.367 -11.251 2.508 1.00 95.75 109 ASN A CA 1
ATOM 880 C C . ASN A 1 109 ? -9.351 -10.611 1.553 1.00 95.75 109 ASN A C 1
ATOM 882 O O . ASN A 1 109 ? -8.322 -11.223 1.270 1.00 95.75 109 ASN A O 1
ATOM 886 N N . GLY A 1 110 ? -9.607 -9.387 1.084 1.00 94.88 110 GLY A N 1
ATOM 887 C CA . GLY A 1 110 ? -8.676 -8.630 0.250 1.00 94.88 110 GLY A CA 1
ATOM 888 C C . GLY A 1 110 ? -7.366 -8.336 0.978 1.00 94.88 110 GLY A C 1
ATOM 889 O O . GLY A 1 110 ? -6.294 -8.647 0.464 1.00 94.88 110 GLY A O 1
ATOM 890 N N . VAL A 1 111 ? -7.445 -7.826 2.209 1.00 96.38 111 VAL A N 1
ATOM 891 C CA . VAL A 1 111 ? -6.253 -7.526 3.019 1.00 96.38 111 VAL A CA 1
ATOM 892 C C . VAL A 1 111 ? -5.509 -8.808 3.395 1.00 96.38 111 VAL A C 1
ATOM 894 O O . VAL A 1 111 ? -4.283 -8.841 3.317 1.00 96.38 111 VAL A O 1
ATOM 897 N N . ARG A 1 112 ? -6.211 -9.905 3.712 1.00 96.06 112 ARG A N 1
ATOM 898 C CA . ARG A 1 112 ? -5.580 -11.194 4.051 1.00 96.06 112 ARG A CA 1
ATOM 899 C C . ARG A 1 112 ? -4.701 -11.736 2.932 1.00 96.06 112 ARG A C 1
ATOM 901 O O . ARG A 1 112 ? -3.672 -12.340 3.215 1.00 96.06 112 ARG A O 1
ATOM 908 N N . LYS A 1 113 ? -5.092 -11.515 1.675 1.00 93.62 113 LYS A N 1
ATOM 909 C CA . LYS A 1 113 ? -4.319 -11.963 0.511 1.00 93.62 113 LYS A CA 1
ATOM 910 C C . LYS A 1 113 ? -2.976 -11.258 0.371 1.00 93.62 113 LYS A C 1
ATOM 912 O O . LYS A 1 113 ? -2.108 -11.822 -0.276 1.00 93.62 113 LYS A O 1
ATOM 917 N N . VAL A 1 114 ? -2.799 -10.063 0.942 1.00 94.12 114 VAL A N 1
ATOM 918 C CA . VAL A 1 114 ? -1.620 -9.215 0.693 1.00 94.12 114 VAL A CA 1
ATOM 919 C C . VAL A 1 114 ? -0.831 -8.854 1.944 1.00 94.12 114 VAL A C 1
ATOM 921 O O . VAL A 1 114 ? 0.394 -8.845 1.904 1.00 94.12 114 VAL A O 1
ATOM 924 N N . MET A 1 115 ? -1.509 -8.594 3.059 1.00 96.62 115 MET A N 1
ATOM 925 C CA . MET A 1 115 ? -0.906 -8.272 4.350 1.00 96.62 115 MET A CA 1
ATOM 926 C C . MET A 1 115 ? -1.512 -9.142 5.462 1.00 96.62 115 MET A C 1
ATOM 928 O O . MET A 1 115 ? -2.150 -8.622 6.381 1.00 96.62 115 MET A O 1
ATOM 932 N N . PRO A 1 116 ? -1.355 -10.479 5.400 1.00 96.31 116 PRO A N 1
ATOM 933 C CA . PRO A 1 116 ? -1.917 -11.379 6.406 1.00 96.31 116 PRO A CA 1
ATOM 934 C C . PRO A 1 116 ? -1.401 -11.076 7.818 1.00 96.31 116 PRO A C 1
ATOM 936 O O . PRO A 1 116 ? -2.169 -11.173 8.772 1.00 96.31 116 PRO A O 1
ATOM 939 N N . GLY A 1 117 ? -0.140 -10.642 7.954 1.00 97.12 117 GLY A N 1
ATOM 940 C CA . GLY A 1 117 ? 0.434 -10.278 9.250 1.00 97.12 117 GLY A CA 1
ATOM 941 C C . GLY A 1 117 ? -0.302 -9.120 9.926 1.00 97.12 117 GLY A C 1
ATOM 942 O O . GLY A 1 117 ? -0.480 -9.147 11.135 1.00 97.12 117 GLY A O 1
ATOM 943 N N . LEU A 1 118 ? -0.827 -8.167 9.147 1.00 97.69 118 LEU A N 1
ATOM 944 C CA . LEU A 1 118 ? -1.581 -7.037 9.683 1.00 97.69 118 LEU A CA 1
ATOM 945 C C . LEU A 1 118 ? -2.879 -7.527 10.318 1.00 97.69 118 LEU A C 1
ATOM 947 O O . LEU A 1 118 ? -3.203 -7.125 11.425 1.00 97.69 118 LEU A O 1
ATOM 951 N N . LEU A 1 119 ? -3.610 -8.420 9.647 1.00 97.62 119 LEU A N 1
ATOM 952 C CA . LEU A 1 119 ? -4.866 -8.950 10.180 1.00 97.62 119 LEU A CA 1
ATOM 953 C C . LEU A 1 119 ? -4.675 -9.840 11.406 1.00 97.62 119 LEU A C 1
ATOM 955 O O . LEU A 1 119 ? -5.590 -9.915 12.221 1.00 97.62 119 LEU A O 1
ATOM 959 N N . ASN A 1 120 ? -3.515 -10.482 11.560 1.00 97.50 120 ASN A N 1
ATOM 960 C CA . ASN A 1 120 ? -3.213 -11.278 12.751 1.00 97.50 120 ASN A CA 1
ATOM 961 C C . ASN A 1 120 ? -3.172 -10.421 14.030 1.00 97.50 120 ASN A C 1
ATOM 963 O O . ASN A 1 120 ? -3.449 -10.932 15.114 1.00 97.50 120 ASN A O 1
ATOM 967 N N . GLU A 1 121 ? -2.896 -9.120 13.906 1.00 97.88 121 GLU A N 1
ATOM 968 C CA . GLU A 1 121 ? -2.925 -8.180 15.030 1.00 97.88 121 GLU A CA 1
ATOM 969 C C . GLU A 1 121 ? -4.358 -7.816 15.456 1.00 97.88 121 GLU A C 1
ATOM 971 O O . GLU A 1 121 ? -4.592 -7.416 16.601 1.00 97.88 121 GLU A O 1
ATOM 976 N N . PHE A 1 122 ? -5.337 -7.965 14.558 1.00 98.31 122 PHE A N 1
ATOM 977 C CA . PHE A 1 122 ? -6.721 -7.571 14.799 1.00 98.31 122 PHE A CA 1
ATOM 978 C C . PHE A 1 122 ? -7.535 -8.693 15.440 1.00 98.31 122 PHE A C 1
ATOM 980 O O . PHE A 1 122 ? -7.568 -9.835 14.985 1.00 98.31 122 PHE A O 1
ATOM 987 N N . GLN A 1 123 ? -8.313 -8.336 16.461 1.00 98.06 123 GLN A N 1
ATOM 988 C CA . GLN A 1 123 ? -9.431 -9.166 16.883 1.00 98.06 123 GLN A CA 1
ATOM 989 C C . GLN A 1 123 ? -10.598 -8.996 15.910 1.00 98.06 123 GLN A C 1
ATOM 991 O O . GLN A 1 123 ? -11.216 -7.937 15.862 1.00 98.06 123 GLN A O 1
ATOM 996 N N . ILE A 1 124 ? -10.944 -10.052 15.181 1.00 97.88 124 ILE A N 1
ATOM 997 C CA . ILE A 1 124 ? -12.122 -10.048 14.309 1.00 97.88 124 ILE A CA 1
ATOM 998 C C . ILE A 1 124 ? -13.318 -10.597 15.093 1.00 97.88 124 ILE A C 1
ATOM 1000 O O . ILE A 1 124 ? -13.228 -11.657 15.716 1.00 97.88 124 ILE A O 1
ATOM 1004 N N . PHE A 1 125 ? -14.421 -9.856 15.081 1.00 97.50 125 PHE A N 1
ATOM 1005 C CA . PHE A 1 125 ? -15.713 -10.247 15.626 1.00 97.50 125 PHE A CA 1
ATOM 1006 C C . PHE A 1 125 ? -16.696 -10.399 14.469 1.00 97.50 125 PHE A C 1
ATOM 1008 O O . PHE A 1 125 ? -16.962 -9.433 13.758 1.00 97.50 125 PHE A O 1
ATOM 1015 N N . ASP A 1 126 ? -17.250 -11.597 14.295 1.00 96.12 126 ASP A N 1
ATOM 1016 C CA . ASP A 1 126 ? -18.228 -11.889 13.240 1.00 96.12 126 ASP A CA 1
ATOM 1017 C C . ASP A 1 126 ? -19.633 -11.412 13.639 1.00 96.12 126 ASP A C 1
ATOM 1019 O O . ASP A 1 126 ? -20.549 -12.195 13.886 1.00 96.12 126 ASP A O 1
ATOM 1023 N N . ARG A 1 127 ? -19.741 -10.104 13.884 1.00 95.06 127 ARG A N 1
ATOM 1024 C CA . ARG A 1 127 ? -20.955 -9.407 14.305 1.00 95.06 127 ARG A CA 1
ATOM 1025 C C . ARG A 1 127 ? -20.773 -7.887 14.238 1.00 95.06 127 ARG A C 1
ATOM 1027 O O . ARG A 1 127 ? -19.633 -7.420 14.322 1.00 95.06 127 ARG A O 1
ATOM 1034 N N . PRO A 1 128 ? -21.881 -7.123 14.237 1.00 95.25 128 PRO A N 1
ATOM 1035 C CA . PRO A 1 128 ? -21.843 -5.676 14.402 1.00 95.25 128 PRO A CA 1
ATOM 1036 C C . PRO A 1 128 ? -21.236 -5.234 15.738 1.00 95.25 128 PRO A C 1
ATOM 1038 O O . PRO A 1 128 ? -21.138 -6.004 16.699 1.00 95.25 128 PRO A O 1
ATOM 1041 N N . VAL A 1 129 ? -20.864 -3.957 15.795 1.00 94.75 129 VAL A N 1
ATOM 1042 C CA . VAL A 1 129 ? -20.323 -3.300 16.990 1.00 94.75 129 VAL A CA 1
ATOM 1043 C C . VAL A 1 129 ? -21.299 -3.419 18.166 1.00 94.75 129 VAL A C 1
ATOM 1045 O O . VAL A 1 129 ? -22.513 -3.301 18.006 1.00 94.75 129 VAL A O 1
ATOM 1048 N N . PHE A 1 130 ? -20.759 -3.645 19.364 1.00 94.44 130 PHE A N 1
ATOM 1049 C CA . PHE A 1 130 ? -21.548 -3.713 20.593 1.00 94.44 130 PHE A CA 1
ATOM 1050 C C . PHE A 1 130 ? -22.272 -2.381 20.880 1.00 94.44 130 PHE A C 1
ATOM 1052 O O . PHE A 1 130 ? -21.622 -1.335 20.807 1.00 94.44 130 PHE A O 1
ATOM 1059 N N . PRO A 1 131 ? -23.566 -2.384 21.260 1.00 94.31 131 PRO A N 1
ATOM 1060 C CA . PRO A 1 131 ? -24.307 -1.158 21.582 1.00 94.31 131 PRO A CA 1
ATOM 1061 C C . PRO A 1 131 ? -23.667 -0.302 22.686 1.00 94.31 131 PRO A C 1
ATOM 1063 O O . PRO A 1 131 ? -23.797 0.918 22.678 1.00 94.31 131 PRO A O 1
ATOM 1066 N N . GLU A 1 132 ? -22.956 -0.926 23.626 1.00 94.12 132 GLU A N 1
ATOM 1067 C CA . GLU A 1 132 ? -22.230 -0.265 24.713 1.00 94.12 132 GLU A CA 1
ATOM 1068 C C . GLU A 1 132 ? -20.872 0.338 24.300 1.00 94.12 132 GLU A C 1
ATOM 1070 O O . GLU A 1 132 ? -20.151 0.881 25.144 1.00 94.12 132 GLU A O 1
ATOM 1075 N N . ALA A 1 133 ? -20.479 0.227 23.026 1.00 96.31 133 ALA A N 1
ATOM 1076 C CA . ALA A 1 133 ? -19.239 0.816 22.542 1.00 96.31 133 ALA A CA 1
ATOM 1077 C C . ALA A 1 133 ? -19.275 2.346 22.643 1.00 96.31 133 ALA A C 1
ATOM 1079 O O . ALA A 1 133 ? -20.246 3.010 22.279 1.00 96.31 133 ALA A O 1
ATOM 1080 N N . LYS A 1 134 ? -18.170 2.927 23.117 1.00 97.44 134 LYS A N 1
ATOM 1081 C CA . LYS A 1 134 ? -18.009 4.379 23.136 1.00 97.44 134 LYS A CA 1
ATOM 1082 C C . LYS A 1 134 ? -17.617 4.841 21.738 1.00 97.44 134 LYS A C 1
ATOM 1084 O O . LYS A 1 134 ? -16.527 4.512 21.273 1.00 97.44 134 LYS A O 1
ATOM 1089 N N . ASN A 1 135 ? -18.496 5.609 21.108 1.00 96.94 135 ASN A N 1
ATOM 1090 C CA . ASN A 1 135 ? -18.253 6.201 19.799 1.00 96.94 135 ASN A CA 1
ATOM 1091 C C . ASN A 1 135 ? -17.483 7.514 19.927 1.00 96.94 135 ASN A C 1
ATOM 1093 O O . ASN A 1 135 ? -17.876 8.377 20.710 1.00 96.94 135 ASN A O 1
ATOM 1097 N N . GLU A 1 136 ? -16.425 7.670 19.136 1.00 96.31 136 GLU A N 1
ATOM 1098 C CA . GLU A 1 136 ? -15.604 8.881 19.096 1.00 96.31 136 GLU A CA 1
ATOM 1099 C C . GLU A 1 136 ? -15.165 9.215 17.674 1.00 96.31 136 GLU A C 1
ATOM 1101 O O . GLU A 1 136 ? -14.974 8.336 16.834 1.00 96.31 136 GLU A O 1
ATOM 1106 N N . LEU A 1 137 ? -14.943 10.501 17.418 1.00 92.25 137 LEU A N 1
ATOM 1107 C CA . LEU A 1 137 ? -14.404 10.981 16.154 1.00 92.25 137 LEU A CA 1
ATOM 1108 C C . LEU A 1 137 ? -12.990 11.520 16.376 1.00 92.25 137 LEU A C 1
ATOM 1110 O O . LEU A 1 137 ? -12.793 12.477 17.124 1.00 92.25 137 LEU A O 1
ATOM 1114 N N . ILE A 1 138 ? -11.996 10.927 15.706 1.00 87.19 138 ILE A N 1
ATOM 1115 C CA . ILE A 1 138 ? -10.614 11.419 15.797 1.00 87.19 138 ILE A CA 1
ATOM 1116 C C . ILE A 1 138 ? -10.445 12.728 15.041 1.00 87.19 138 ILE A C 1
ATOM 1118 O O . ILE A 1 138 ? -9.878 13.643 15.606 1.00 87.19 138 ILE A O 1
ATOM 1122 N N . SER A 1 139 ? -10.932 12.865 13.812 1.00 83.44 139 SER A N 1
ATOM 1123 C CA . SER A 1 139 ? -10.801 14.115 13.057 1.00 83.44 139 SER A CA 1
ATOM 1124 C C . SER A 1 139 ? -12.117 14.460 12.381 1.00 83.44 139 SER A C 1
ATOM 1126 O O . SER A 1 139 ? -12.770 13.591 11.809 1.00 83.44 139 SER A O 1
ATOM 1128 N N . GLN A 1 140 ? -12.490 15.739 12.424 1.00 78.44 140 GLN A N 1
ATOM 1129 C CA . GLN A 1 140 ? -13.645 16.262 11.688 1.00 78.44 140 GLN A CA 1
ATOM 1130 C C . GLN A 1 140 ? -13.345 16.524 10.209 1.00 78.44 140 GLN A C 1
ATOM 1132 O O . GLN A 1 140 ? -14.267 16.684 9.415 1.00 78.44 140 GLN A O 1
ATOM 1137 N N . LYS A 1 141 ? -12.065 16.584 9.832 1.00 81.31 141 LYS A N 1
ATOM 1138 C CA . LYS A 1 141 ? -11.627 16.800 8.452 1.00 81.31 141 LYS A CA 1
ATOM 1139 C C . LYS A 1 141 ? -10.937 15.545 7.945 1.00 81.31 141 LYS A C 1
ATOM 1141 O O . LYS A 1 141 ? -10.105 14.973 8.656 1.00 81.31 141 LYS A O 1
ATOM 1146 N N . CYS A 1 142 ? -11.253 15.137 6.716 1.00 74.12 142 CYS A N 1
ATOM 1147 C CA . CYS A 1 142 ? -10.491 14.068 6.084 1.00 74.12 142 CYS A CA 1
ATOM 1148 C C . CYS A 1 142 ? -9.014 14.435 6.043 1.00 74.12 142 CYS A C 1
ATOM 1150 O O . CYS A 1 142 ? -8.664 15.605 5.881 1.00 74.12 142 CYS A O 1
ATOM 1152 N N . CYS A 1 143 ? -8.177 13.400 6.110 1.00 79.00 143 CYS A N 1
ATOM 1153 C CA . CYS A 1 143 ? -6.833 13.469 5.563 1.00 79.00 143 CYS A CA 1
ATOM 1154 C C . CYS A 1 143 ? -5.893 14.410 6.349 1.00 79.00 143 CYS A C 1
ATOM 1156 O O . CYS A 1 143 ? -4.802 14.743 5.897 1.00 79.00 143 CYS A O 1
ATOM 1158 N N . VAL A 1 144 ? -6.306 14.829 7.549 1.00 86.62 144 VAL A N 1
ATOM 1159 C CA . VAL A 1 144 ? -5.509 15.624 8.483 1.00 86.62 144 VAL A CA 1
ATOM 1160 C C . VAL A 1 144 ? -5.173 14.756 9.684 1.00 86.62 144 VAL A C 1
ATOM 1162 O O . VAL A 1 144 ? -6.048 14.109 10.260 1.00 86.62 144 VAL A O 1
ATOM 1165 N N . PHE A 1 145 ? -3.898 14.754 10.067 1.00 92.94 145 PHE A N 1
ATOM 1166 C CA . PHE A 1 145 ? -3.468 14.114 11.301 1.00 92.94 145 PHE A CA 1
ATOM 1167 C C . PHE A 1 145 ? -4.063 14.832 12.513 1.00 92.94 145 PHE A C 1
ATOM 1169 O O . PHE A 1 145 ? -3.795 16.013 12.734 1.00 92.94 145 PHE A O 1
ATOM 1176 N N . ASP A 1 146 ? -4.789 14.083 13.331 1.00 93.38 146 ASP A N 1
ATOM 1177 C CA . ASP A 1 146 ? -5.196 14.487 14.673 1.00 93.38 146 ASP A CA 1
ATOM 1178 C C . ASP A 1 146 ? -4.639 13.481 15.682 1.00 93.38 146 ASP A C 1
ATOM 1180 O O . ASP A 1 146 ? -4.758 12.272 15.478 1.00 93.38 146 ASP A O 1
ATOM 1184 N N . ASN A 1 147 ? -3.993 13.979 16.737 1.00 95.06 147 ASN A N 1
ATOM 1185 C CA . ASN A 1 147 ? -3.235 13.161 17.674 1.00 95.06 147 ASN A CA 1
ATOM 1186 C C . ASN A 1 147 ? -4.169 12.227 18.473 1.00 95.06 147 ASN A C 1
ATOM 1188 O O . ASN A 1 147 ? -4.979 12.720 19.266 1.00 95.06 147 ASN A O 1
ATOM 1192 N N . PRO A 1 148 ? -4.023 10.889 18.352 1.00 95.81 148 PRO A N 1
ATOM 1193 C CA . PRO A 1 148 ? -4.856 9.935 19.076 1.00 95.81 148 PRO A CA 1
ATOM 1194 C C . PRO A 1 148 ? -4.845 10.092 20.592 1.00 95.81 148 PRO A C 1
ATOM 1196 O O . PRO A 1 148 ? -5.857 9.788 21.215 1.00 95.81 148 PRO A O 1
ATOM 1199 N N . SER A 1 149 ? -3.755 10.587 21.193 1.00 95.69 149 SER A N 1
ATOM 1200 C CA . SER A 1 149 ? -3.601 10.697 22.653 1.00 95.69 149 SER A CA 1
ATOM 1201 C C . SER A 1 149 ? -4.730 11.471 23.342 1.00 95.69 149 SER A C 1
ATOM 1203 O O . SER A 1 149 ? -4.989 11.251 24.522 1.00 95.69 149 SER A O 1
ATOM 1205 N N . LYS A 1 150 ? -5.486 12.312 22.623 1.00 95.50 150 LYS A N 1
ATOM 1206 C CA . LYS A 1 150 ? -6.689 12.960 23.171 1.00 95.50 150 LYS A CA 1
ATOM 1207 C C . LYS A 1 150 ? -7.775 11.976 23.636 1.00 95.50 150 LYS A C 1
ATOM 1209 O O . LYS A 1 150 ? -8.619 12.343 24.447 1.00 95.50 150 LYS A O 1
ATOM 1214 N N . LEU A 1 151 ? -7.754 10.738 23.138 1.00 96.12 151 LEU A N 1
ATOM 1215 C CA . LEU A 1 151 ? -8.682 9.665 23.508 1.00 96.12 151 LEU A CA 1
ATOM 1216 C C . LEU A 1 151 ? -8.117 8.729 24.594 1.00 96.12 151 LEU A C 1
ATOM 1218 O O . LEU A 1 151 ? -8.763 7.746 24.951 1.00 96.12 151 LEU A O 1
ATOM 1222 N N . GLU A 1 152 ? -6.925 9.000 25.136 1.00 94.69 152 GLU A N 1
ATOM 1223 C CA . GLU A 1 152 ? -6.233 8.089 26.059 1.00 94.69 152 GLU A CA 1
ATOM 1224 C C . GLU A 1 152 ? -6.974 7.875 27.389 1.00 94.69 152 GLU A C 1
ATOM 1226 O O . GLU A 1 152 ? -6.923 6.783 27.962 1.00 94.69 152 GLU A O 1
ATOM 1231 N N . ASN A 1 153 ? -7.706 8.895 27.843 1.00 94.50 153 ASN A N 1
ATOM 1232 C CA . ASN A 1 153 ? -8.472 8.865 29.090 1.00 94.50 153 ASN A CA 1
ATOM 1233 C C . ASN A 1 153 ? -9.790 8.084 28.979 1.00 94.50 153 ASN A C 1
ATOM 1235 O O . ASN A 1 153 ? -10.491 7.911 29.976 1.00 94.50 153 ASN A O 1
ATOM 1239 N N . ILE A 1 154 ? -10.152 7.603 27.787 1.00 94.94 154 ILE A N 1
ATOM 1240 C CA . ILE A 1 154 ? -11.343 6.775 27.615 1.00 94.94 154 ILE A CA 1
ATOM 1241 C C . ILE A 1 154 ? -11.054 5.385 28.170 1.00 94.94 154 ILE A C 1
ATOM 1243 O O . ILE A 1 154 ? -10.153 4.691 27.702 1.00 94.94 154 ILE A O 1
ATOM 1247 N N . THR A 1 155 ? -11.859 4.955 29.138 1.00 93.81 155 THR A N 1
ATOM 1248 C CA . THR A 1 155 ? -11.712 3.668 29.839 1.00 93.81 155 THR A CA 1
ATOM 1249 C C . THR A 1 155 ? -12.669 2.587 29.340 1.00 93.81 155 THR A C 1
ATOM 1251 O O . THR A 1 155 ? -12.609 1.453 29.810 1.00 93.81 155 THR A O 1
ATOM 1254 N N . SER A 1 156 ? -13.545 2.896 28.374 1.00 95.62 156 SER A N 1
ATOM 1255 C CA . SER A 1 156 ? -14.494 1.918 27.835 1.00 95.62 156 SER A CA 1
ATOM 1256 C C . SER A 1 156 ? -13.768 0.701 27.253 1.00 95.62 156 SER A C 1
ATOM 1258 O O . SER A 1 156 ? -12.747 0.830 26.562 1.00 95.62 156 SER A O 1
ATOM 1260 N N . LYS A 1 157 ? -14.325 -0.494 27.489 1.00 96.00 157 LYS A N 1
ATOM 1261 C CA . LYS A 1 157 ? -13.790 -1.748 26.939 1.00 96.00 157 LYS A CA 1
ATOM 1262 C C . LYS A 1 157 ? -13.765 -1.727 25.411 1.00 96.00 157 LYS A C 1
ATOM 1264 O O . LYS A 1 157 ? -12.808 -2.213 24.819 1.00 96.00 157 LYS A O 1
ATOM 1269 N N . TYR A 1 158 ? -14.787 -1.148 24.785 1.00 97.69 158 TYR A N 1
ATOM 1270 C CA . TYR A 1 158 ? -14.880 -0.973 23.339 1.00 97.69 158 TYR A CA 1
ATOM 1271 C C . TYR A 1 158 ? -14.877 0.524 23.019 1.00 97.69 158 TYR A C 1
ATOM 1273 O O . TYR A 1 158 ? -15.784 1.255 23.425 1.00 97.69 158 TYR A O 1
ATOM 1281 N N . LEU A 1 159 ? -13.831 0.978 22.331 1.00 97.94 159 LEU A N 1
ATOM 1282 C CA . LEU A 1 159 ? -13.755 2.299 21.710 1.00 97.94 159 LEU A CA 1
ATOM 1283 C C . LEU A 1 159 ? -13.946 2.109 20.204 1.00 97.94 159 LEU A C 1
ATOM 1285 O O . LEU A 1 159 ? -13.244 1.304 19.587 1.00 97.94 159 LEU A O 1
ATOM 1289 N N . HIS A 1 160 ? -14.916 2.808 19.628 1.00 97.75 160 HIS A N 1
ATOM 1290 C CA . HIS A 1 160 ? -15.270 2.696 18.221 1.00 97.75 160 HIS A CA 1
ATOM 1291 C C . HIS A 1 160 ? -15.151 4.059 17.541 1.00 97.75 160 HIS A C 1
ATOM 1293 O O . HIS A 1 160 ? -15.794 5.032 17.931 1.00 97.75 160 HIS A O 1
ATOM 1299 N N . LEU A 1 161 ? -14.284 4.137 16.538 1.00 96.69 161 LEU A N 1
ATOM 1300 C CA . LEU A 1 161 ? -14.046 5.360 15.790 1.00 96.69 161 LEU A CA 1
ATOM 1301 C C . LEU A 1 161 ? -15.067 5.501 14.665 1.00 96.69 161 LEU A C 1
ATOM 1303 O O . LEU A 1 161 ? -15.207 4.596 13.847 1.00 96.69 161 LEU A O 1
ATOM 1307 N N . THR A 1 162 ? -15.741 6.643 14.583 1.00 93.38 162 THR A N 1
ATOM 1308 C CA . THR A 1 162 ? -16.835 6.869 13.621 1.00 93.38 162 THR A CA 1
ATOM 1309 C C . THR A 1 162 ? -16.396 7.512 12.301 1.00 93.38 162 THR A C 1
ATOM 1311 O O . THR A 1 162 ? -17.228 7.714 11.418 1.00 93.38 162 THR A O 1
ATOM 1314 N N . GLY A 1 163 ? -15.110 7.847 12.160 1.00 88.12 163 GLY A N 1
ATOM 1315 C CA . GLY A 1 163 ? -14.530 8.369 10.919 1.00 88.12 163 GLY A CA 1
ATOM 1316 C C . GLY A 1 163 ? -14.142 7.266 9.929 1.00 88.12 163 GLY A C 1
ATOM 1317 O O . GLY A 1 163 ? -14.184 6.086 10.264 1.00 88.12 163 GLY A O 1
ATOM 1318 N N . HIS A 1 164 ? -13.707 7.669 8.735 1.00 87.19 164 HIS A N 1
ATOM 1319 C CA . HIS A 1 164 ? -13.252 6.768 7.673 1.00 87.19 164 HIS A CA 1
ATOM 1320 C C . HIS A 1 164 ? -11.822 7.101 7.220 1.00 87.19 164 HIS A C 1
ATOM 1322 O O . HIS A 1 164 ? -11.375 8.248 7.322 1.00 87.19 164 HIS A O 1
ATOM 1328 N N . PHE A 1 165 ? -11.141 6.097 6.669 1.00 86.44 165 PHE A N 1
ATOM 1329 C CA . PHE A 1 165 ? -9.839 6.110 5.988 1.00 86.44 165 PHE A CA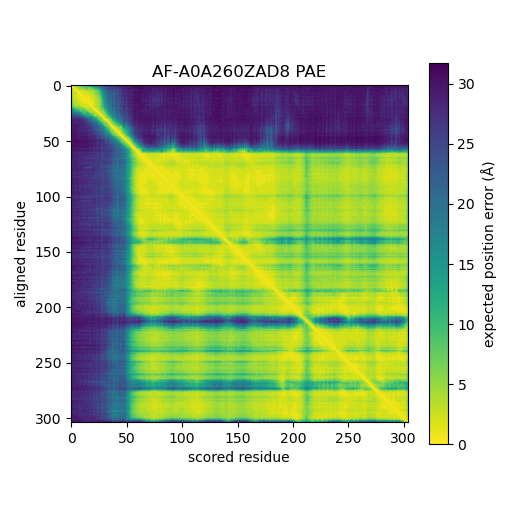 1
ATOM 1330 C C . PHE A 1 165 ? -8.607 6.487 6.822 1.00 86.44 165 PHE A C 1
ATOM 1332 O O . PHE A 1 165 ? -7.565 5.856 6.668 1.00 86.44 165 PHE A O 1
ATOM 1339 N N . TYR A 1 166 ? -8.682 7.514 7.675 1.00 91.19 166 TYR A N 1
ATOM 1340 C CA . TYR A 1 166 ? -7.554 8.012 8.479 1.00 91.19 166 TYR A CA 1
ATOM 1341 C C . TYR A 1 166 ? -6.278 8.230 7.642 1.00 91.19 166 TYR A C 1
ATOM 1343 O O . TYR A 1 166 ? -5.212 7.722 7.991 1.00 91.19 166 TYR A O 1
ATOM 1351 N N . GLN A 1 167 ? -6.392 8.961 6.523 1.00 88.38 167 GLN A N 1
ATOM 1352 C CA . GLN A 1 167 ? -5.352 9.125 5.489 1.00 88.38 167 GLN A CA 1
ATOM 1353 C C . GLN A 1 167 ? -4.170 10.012 5.926 1.00 88.38 167 GLN A C 1
ATOM 1355 O O . GLN A 1 167 ? -3.898 11.054 5.339 1.00 88.38 167 GLN A O 1
ATOM 1360 N N . SER A 1 168 ? -3.459 9.616 6.979 1.00 92.56 168 SER A N 1
ATOM 1361 C CA . SER A 1 168 ? -2.209 10.237 7.408 1.00 92.56 168 SER A CA 1
ATOM 1362 C C . SER A 1 168 ? -1.210 9.178 7.868 1.00 92.56 168 SER A C 1
ATOM 1364 O O . SER A 1 168 ? -1.450 8.467 8.842 1.00 92.56 168 SER A O 1
ATOM 1366 N N . TRP A 1 169 ? -0.036 9.150 7.234 1.00 92.75 169 TRP A N 1
ATOM 1367 C CA . TRP A 1 169 ? 1.051 8.223 7.574 1.00 92.75 169 TRP A CA 1
ATOM 1368 C C . TRP A 1 169 ? 1.559 8.388 9.015 1.00 92.75 169 TRP A C 1
ATOM 1370 O O . TRP A 1 169 ? 2.041 7.434 9.619 1.00 92.75 169 TRP A O 1
ATOM 1380 N N . ARG A 1 170 ? 1.377 9.580 9.605 1.00 95.31 170 ARG A N 1
ATOM 1381 C CA . ARG A 1 170 ? 1.749 9.892 10.997 1.00 95.31 170 ARG A CA 1
ATOM 1382 C C . ARG A 1 170 ? 1.019 9.050 12.046 1.00 95.31 170 ARG A C 1
ATOM 1384 O O . ARG A 1 170 ? 1.395 9.087 13.209 1.00 95.31 170 ARG A O 1
ATOM 1391 N N . TYR A 1 171 ? -0.037 8.325 11.674 1.00 95.94 171 TYR A N 1
ATOM 1392 C CA . TYR A 1 171 ? -0.689 7.396 12.597 1.00 95.94 171 TYR A CA 1
ATOM 1393 C C . TYR A 1 171 ? 0.142 6.147 12.875 1.00 95.94 171 TYR A C 1
ATOM 1395 O O . TYR A 1 171 ? -0.085 5.496 13.888 1.00 95.94 171 TYR A O 1
ATOM 1403 N N . PHE A 1 172 ? 1.080 5.802 11.995 1.00 95.69 172 PHE A N 1
ATOM 1404 C CA . PHE A 1 172 ? 1.756 4.508 12.012 1.00 95.69 172 PHE A CA 1
ATOM 1405 C C . PHE A 1 172 ? 3.248 4.583 11.661 1.00 95.69 172 PHE A C 1
ATOM 1407 O O . PHE A 1 172 ? 3.901 3.556 11.468 1.00 95.69 172 PHE A O 1
ATOM 1414 N N . ASP A 1 173 ? 3.803 5.790 11.590 1.00 95.44 173 ASP A N 1
ATOM 1415 C CA . ASP A 1 173 ? 5.184 6.065 11.192 1.00 95.44 173 ASP A CA 1
ATOM 1416 C C . ASP A 1 173 ? 6.223 5.384 12.093 1.00 95.44 173 ASP A C 1
ATOM 1418 O O . ASP A 1 173 ? 7.207 4.818 11.615 1.00 95.44 173 ASP A O 1
ATOM 1422 N N . GLN A 1 174 ? 5.953 5.340 13.395 1.00 95.50 174 GLN A N 1
ATOM 1423 C CA . GLN A 1 174 ? 6.780 4.661 14.395 1.00 95.50 174 GLN A CA 1
ATOM 1424 C C . GLN A 1 174 ? 6.780 3.130 14.248 1.00 95.50 174 GLN A C 1
ATOM 1426 O O . GLN A 1 174 ? 7.633 2.457 14.824 1.00 95.50 174 GLN A O 1
ATOM 1431 N N . HIS A 1 175 ? 5.855 2.569 13.463 1.00 95.50 175 HIS A N 1
ATOM 1432 C CA . HIS A 1 175 ? 5.660 1.126 13.299 1.00 95.50 175 HIS A CA 1
ATOM 1433 C C . HIS A 1 175 ? 5.982 0.629 11.881 1.00 95.50 175 HIS A C 1
ATOM 1435 O O . HIS A 1 175 ? 5.684 -0.515 11.538 1.00 95.50 175 HIS A O 1
ATOM 1441 N N . LEU A 1 176 ? 6.605 1.457 11.033 1.00 93.31 176 LEU A N 1
ATOM 1442 C CA . LEU A 1 176 ? 6.832 1.132 9.618 1.00 93.31 176 LEU A CA 1
ATOM 1443 C C . LEU A 1 176 ? 7.638 -0.152 9.393 1.00 93.31 176 LEU A C 1
ATOM 1445 O O . LEU A 1 176 ? 7.363 -0.878 8.439 1.00 93.31 176 LEU A O 1
ATOM 1449 N N . SER A 1 177 ? 8.634 -0.442 10.234 1.00 92.75 177 SER A N 1
ATOM 1450 C CA . SER A 1 177 ? 9.433 -1.672 10.127 1.00 92.75 177 SER A CA 1
ATOM 1451 C C . SER A 1 177 ? 8.580 -2.926 10.330 1.00 92.75 177 SER A C 1
ATOM 1453 O O . SER A 1 177 ? 8.705 -3.889 9.575 1.00 92.75 177 SER A O 1
ATOM 1455 N N . GLU A 1 178 ? 7.673 -2.883 11.301 1.00 95.31 178 GLU A N 1
ATOM 1456 C CA . GLU A 1 178 ? 6.745 -3.959 11.627 1.00 95.31 178 GLU A CA 1
ATOM 1457 C C . GLU A 1 178 ? 5.675 -4.113 10.537 1.00 95.31 178 GLU A C 1
ATOM 1459 O O . GLU A 1 178 ? 5.481 -5.202 10.001 1.00 95.31 178 GLU A O 1
ATOM 1464 N N . ILE A 1 179 ? 5.078 -3.004 10.092 1.00 95.75 179 ILE A N 1
ATOM 1465 C CA . ILE A 1 179 ? 4.090 -2.977 9.000 1.00 95.75 179 ILE A CA 1
ATOM 1466 C C . ILE A 1 179 ? 4.671 -3.560 7.709 1.00 95.75 179 ILE A C 1
ATOM 1468 O O . ILE A 1 179 ? 4.023 -4.345 7.020 1.00 95.75 179 ILE A O 1
ATOM 1472 N N . LYS A 1 180 ? 5.931 -3.242 7.399 1.00 93.00 180 LYS A N 1
ATOM 1473 C CA . LYS A 1 180 ? 6.655 -3.817 6.257 1.00 93.00 180 LYS A CA 1
ATOM 1474 C C . LYS A 1 180 ? 6.868 -5.325 6.362 1.00 93.00 180 LYS A C 1
ATOM 1476 O O . LYS A 1 180 ? 7.145 -5.940 5.333 1.00 93.00 180 LYS A O 1
ATOM 1481 N N . SER A 1 181 ? 6.810 -5.901 7.561 1.00 94.06 181 SER A N 1
ATOM 1482 C CA . SER A 1 181 ? 6.932 -7.346 7.786 1.00 94.06 181 SER A CA 1
ATOM 1483 C C . SER A 1 181 ? 5.597 -8.085 7.649 1.00 94.06 181 SER A C 1
ATOM 1485 O O . SER A 1 181 ? 5.586 -9.300 7.492 1.00 94.06 181 SER A O 1
ATOM 1487 N N . PHE A 1 182 ? 4.476 -7.357 7.655 1.00 96.38 182 PHE A N 1
ATOM 1488 C CA . PHE A 1 182 ? 3.135 -7.923 7.512 1.00 96.38 182 PHE A CA 1
ATOM 1489 C C . PHE A 1 182 ? 2.747 -8.296 6.084 1.00 96.38 182 PHE A C 1
ATOM 1491 O O . PHE A 1 182 ? 1.771 -9.030 5.905 1.00 96.38 182 PHE A O 1
ATOM 1498 N N . VAL A 1 183 ? 3.476 -7.786 5.087 1.00 94.81 183 VAL A N 1
ATOM 1499 C CA . VAL A 1 183 ? 3.295 -8.146 3.675 1.00 94.81 183 VAL A CA 1
ATOM 1500 C C . VAL A 1 183 ? 3.507 -9.651 3.504 1.00 94.81 183 VAL A C 1
ATOM 1502 O O . VAL A 1 183 ? 4.360 -10.245 4.164 1.00 94.81 183 VAL A O 1
ATOM 1505 N N . LYS A 1 184 ? 2.697 -10.275 2.644 1.00 93.25 184 LYS A N 1
ATOM 1506 C CA . LYS A 1 184 ? 2.787 -11.703 2.321 1.00 93.25 184 LYS A CA 1
ATOM 1507 C C . LYS A 1 184 ? 4.216 -12.097 1.920 1.00 93.25 184 LYS A C 1
ATOM 1509 O O . LYS A 1 184 ? 4.909 -11.256 1.355 1.00 93.25 184 LYS A O 1
ATOM 1514 N N . PRO A 1 185 ? 4.635 -13.356 2.148 1.00 89.50 185 PRO A N 1
ATOM 1515 C CA . PRO A 1 185 ? 5.969 -13.816 1.781 1.00 89.50 185 PRO A CA 1
ATOM 1516 C C . PRO A 1 185 ? 6.303 -13.595 0.307 1.00 89.50 185 PRO A C 1
ATOM 1518 O O . PRO A 1 185 ? 5.412 -13.523 -0.544 1.00 89.50 185 PRO A O 1
ATOM 1521 N N . LEU A 1 186 ? 7.604 -13.556 0.025 1.00 85.50 186 LEU A N 1
ATOM 1522 C CA . LEU A 1 186 ? 8.130 -13.471 -1.328 1.00 85.50 186 LEU A CA 1
ATOM 1523 C C . LEU A 1 186 ? 7.598 -14.624 -2.199 1.00 85.50 186 LEU A C 1
ATOM 1525 O O . LEU A 1 186 ? 7.620 -15.785 -1.786 1.00 85.50 186 LEU A O 1
ATOM 1529 N N . LEU A 1 187 ? 7.135 -14.281 -3.400 1.00 88.19 187 LEU A N 1
ATOM 1530 C CA . LEU A 1 187 ? 6.693 -15.214 -4.434 1.00 88.19 187 LEU A CA 1
ATOM 1531 C C . LEU A 1 187 ? 7.656 -15.150 -5.622 1.00 88.19 187 LEU A C 1
ATOM 1533 O O . LEU A 1 187 ? 8.430 -14.207 -5.745 1.00 88.19 187 LEU A O 1
ATOM 1537 N N . ASP A 1 188 ? 7.575 -16.136 -6.510 1.00 90.44 188 ASP A N 1
ATOM 1538 C CA . ASP A 1 188 ? 8.226 -16.050 -7.816 1.00 90.44 188 ASP A CA 1
ATOM 1539 C C . ASP A 1 188 ? 7.433 -15.098 -8.726 1.00 90.44 188 ASP A C 1
ATOM 1541 O O . ASP A 1 188 ? 6.303 -15.400 -9.126 1.00 90.44 188 ASP A O 1
ATOM 1545 N N . PHE A 1 189 ? 8.036 -13.947 -9.027 1.00 91.19 189 PHE A N 1
ATOM 1546 C CA . PHE A 1 189 ? 7.481 -12.911 -9.900 1.00 91.19 189 PHE A CA 1
ATOM 1547 C C . PHE A 1 189 ? 8.100 -12.916 -11.305 1.00 91.19 189 PHE A C 1
ATOM 1549 O O . PHE A 1 189 ? 7.909 -11.967 -12.070 1.00 91.19 189 PHE A O 1
ATOM 1556 N N . SER A 1 190 ? 8.819 -13.982 -11.671 1.00 89.94 190 SER A N 1
ATOM 1557 C CA . SER A 1 190 ? 9.405 -14.120 -13.002 1.00 89.94 190 SER A CA 1
ATOM 1558 C C . SER A 1 190 ? 8.340 -13.949 -14.102 1.00 89.94 190 SER A C 1
ATOM 1560 O O . SER A 1 190 ? 7.249 -14.529 -14.001 1.00 89.94 190 SER A O 1
ATOM 1562 N N . PRO A 1 191 ? 8.641 -13.202 -15.182 1.00 92.19 191 PRO A N 1
ATOM 1563 C CA . PRO A 1 191 ? 9.973 -12.739 -15.592 1.00 92.19 191 PRO A CA 1
ATOM 1564 C C . PRO A 1 191 ? 10.309 -11.282 -15.205 1.00 92.19 191 PRO A C 1
ATOM 1566 O O . PRO A 1 191 ? 11.126 -10.655 -15.878 1.00 92.19 191 PRO A O 1
ATOM 1569 N N . LEU A 1 192 ? 9.669 -10.701 -14.183 1.00 94.94 192 LEU A N 1
ATOM 1570 C CA . LEU A 1 192 ? 10.029 -9.349 -13.738 1.00 94.94 192 LEU A CA 1
ATOM 1571 C C . LEU A 1 192 ? 11.466 -9.307 -13.185 1.00 94.94 192 LEU A C 1
ATOM 1573 O O . LEU A 1 192 ? 11.890 -10.264 -12.535 1.00 94.94 192 LEU A O 1
ATOM 1577 N N . PRO A 1 193 ? 12.220 -8.217 -13.421 1.00 95.12 193 PRO A N 1
ATOM 1578 C CA . PRO A 1 193 ? 13.581 -8.092 -12.918 1.00 95.12 193 PRO A CA 1
ATOM 1579 C C . PRO A 1 193 ? 13.598 -7.883 -11.401 1.00 95.12 193 PRO A C 1
ATOM 1581 O O . PRO A 1 193 ? 12.723 -7.229 -10.840 1.00 95.12 193 PRO A O 1
ATOM 1584 N N . GLU A 1 194 ? 14.637 -8.383 -10.740 1.00 95.19 194 GLU A N 1
ATOM 1585 C CA . GLU A 1 194 ? 14.799 -8.279 -9.290 1.00 95.19 194 GLU A CA 1
ATOM 1586 C C . GLU A 1 194 ? 15.966 -7.356 -8.924 1.00 95.19 194 GLU A C 1
ATOM 1588 O O . GLU A 1 194 ? 16.991 -7.340 -9.611 1.00 95.19 194 GLU A O 1
ATOM 1593 N N . SER A 1 195 ? 15.835 -6.601 -7.828 1.00 95.94 195 SER A N 1
ATOM 1594 C CA . SER A 1 195 ? 16.971 -5.860 -7.269 1.00 95.94 195 SER A CA 1
ATOM 1595 C C . SER A 1 195 ? 18.001 -6.832 -6.710 1.00 95.94 195 SER A C 1
ATOM 1597 O O . SER A 1 195 ? 17.695 -7.706 -5.895 1.00 95.94 195 SER A O 1
ATOM 1599 N N . ASP A 1 196 ? 19.244 -6.662 -7.147 1.00 95.38 196 ASP A N 1
ATOM 1600 C CA . ASP A 1 196 ? 20.381 -7.450 -6.699 1.00 95.38 196 ASP A CA 1
ATOM 1601 C C . ASP A 1 196 ? 21.662 -6.592 -6.697 1.00 95.38 196 ASP A C 1
ATOM 1603 O O . ASP A 1 196 ? 21.632 -5.371 -6.548 1.00 95.38 196 ASP A O 1
ATOM 1607 N N . GLU A 1 197 ? 22.834 -7.212 -6.777 1.00 94.56 197 GLU A N 1
ATOM 1608 C CA . GLU A 1 197 ? 24.111 -6.489 -6.837 1.00 94.56 197 GLU A CA 1
ATOM 1609 C C . GLU A 1 197 ? 24.366 -5.787 -8.186 1.00 94.56 197 GLU A C 1
ATOM 1611 O O . GLU A 1 197 ? 25.137 -4.828 -8.223 1.00 94.56 197 GLU A O 1
ATOM 1616 N N . ASN A 1 198 ? 23.728 -6.251 -9.263 1.00 95.56 198 ASN A N 1
ATOM 1617 C CA . ASN A 1 198 ? 23.923 -5.809 -10.642 1.00 95.56 198 ASN A CA 1
ATOM 1618 C C . ASN A 1 198 ? 22.765 -4.947 -11.141 1.00 95.56 198 ASN A C 1
ATOM 1620 O O . ASN A 1 198 ? 22.959 -4.172 -12.066 1.00 95.56 198 ASN A O 1
ATOM 1624 N N . ASN A 1 199 ? 21.581 -5.061 -10.548 1.00 96.19 199 ASN A N 1
ATOM 1625 C CA . ASN A 1 199 ? 20.373 -4.380 -10.982 1.00 96.19 199 ASN A CA 1
ATOM 1626 C C . ASN A 1 199 ? 19.885 -3.409 -9.900 1.00 96.19 199 ASN A C 1
ATOM 1628 O O . ASN A 1 199 ? 19.978 -3.670 -8.696 1.00 96.19 199 ASN A O 1
ATOM 1632 N N . PHE A 1 200 ? 19.398 -2.256 -10.348 1.00 97.44 200 PHE A N 1
ATOM 1633 C CA . PHE A 1 200 ? 18.644 -1.298 -9.555 1.00 97.44 200 PHE A CA 1
ATOM 1634 C C . PHE A 1 200 ? 17.255 -1.181 -10.174 1.00 97.44 200 PHE A C 1
ATOM 1636 O O . PHE A 1 200 ? 17.137 -0.850 -11.356 1.00 97.44 200 PHE A O 1
ATOM 1643 N N . ILE A 1 201 ? 16.216 -1.451 -9.393 1.00 98.00 201 ILE A N 1
ATOM 1644 C CA . ILE A 1 201 ? 14.845 -1.521 -9.886 1.00 98.00 201 ILE A CA 1
ATOM 1645 C C . ILE A 1 201 ? 14.052 -0.312 -9.398 1.00 98.00 201 ILE A C 1
ATOM 1647 O O . ILE A 1 201 ? 13.762 -0.157 -8.208 1.00 98.00 201 ILE A O 1
ATOM 1651 N N . THR A 1 202 ? 13.648 0.524 -10.348 1.00 98.06 202 THR A N 1
ATOM 1652 C CA . THR A 1 202 ? 12.642 1.565 -10.142 1.00 98.06 202 THR A CA 1
ATOM 1653 C C . THR A 1 202 ? 11.274 0.999 -10.475 1.00 98.06 202 THR A C 1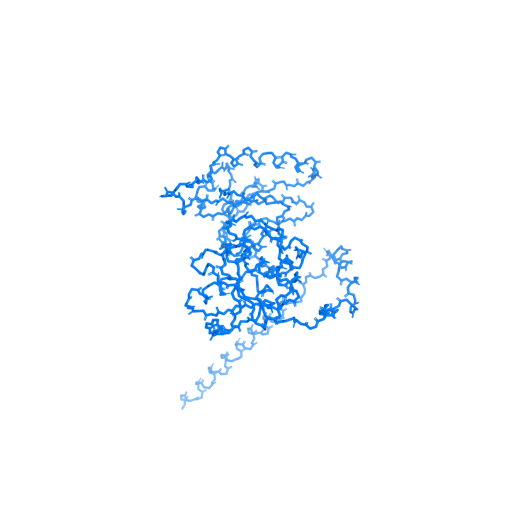
ATOM 1655 O O . THR A 1 202 ? 11.044 0.529 -11.582 1.00 98.06 202 THR A O 1
ATOM 1658 N N . CYS A 1 203 ? 10.334 1.081 -9.551 1.00 98.06 203 CYS A N 1
ATOM 1659 C CA . CYS A 1 203 ? 8.962 0.668 -9.802 1.00 98.06 203 CYS A CA 1
ATOM 1660 C C . CYS A 1 203 ? 8.057 1.879 -9.877 1.00 98.06 203 CYS A C 1
ATOM 1662 O O . CYS A 1 203 ? 8.221 2.828 -9.114 1.00 98.06 203 CYS A O 1
ATOM 1664 N N . ILE A 1 204 ? 7.095 1.852 -10.787 1.00 96.25 204 ILE A N 1
ATOM 1665 C CA . ILE A 1 204 ? 6.084 2.893 -10.893 1.00 96.25 204 ILE A CA 1
ATOM 1666 C C . ILE A 1 204 ? 4.700 2.268 -10.886 1.00 96.25 204 ILE A C 1
ATOM 1668 O O . ILE A 1 204 ? 4.441 1.336 -11.635 1.00 96.25 204 ILE A O 1
ATOM 1672 N N . HIS A 1 205 ? 3.819 2.800 -10.045 1.00 93.75 205 HIS A N 1
ATOM 1673 C CA . HIS A 1 205 ? 2.398 2.486 -10.077 1.00 93.75 205 HIS A CA 1
ATOM 1674 C C . HIS A 1 205 ? 1.646 3.590 -10.832 1.00 93.75 205 HIS A C 1
ATOM 1676 O O . HIS A 1 205 ? 1.635 4.743 -10.388 1.00 93.75 205 HIS A O 1
ATOM 1682 N N . ILE A 1 206 ? 1.016 3.231 -11.947 1.00 91.25 206 ILE A N 1
ATOM 1683 C CA . ILE A 1 206 ? 0.302 4.082 -12.898 1.00 91.25 206 ILE A CA 1
ATOM 1684 C C . ILE A 1 206 ? -1.190 3.787 -12.782 1.00 91.25 206 ILE A C 1
ATOM 1686 O O . ILE A 1 206 ? -1.628 2.674 -13.042 1.00 91.25 206 ILE A O 1
ATOM 1690 N N . ARG A 1 207 ? -1.986 4.784 -12.387 1.00 85.44 207 ARG A N 1
ATOM 1691 C CA . ARG A 1 207 ? -3.447 4.639 -12.277 1.00 85.44 207 ARG A CA 1
ATOM 1692 C C . ARG A 1 207 ? -4.168 5.470 -13.334 1.00 85.44 207 ARG A C 1
ATOM 1694 O O . ARG A 1 207 ? -3.887 6.669 -13.461 1.00 85.44 207 ARG A O 1
ATOM 1701 N N . ARG A 1 208 ? -5.087 4.853 -14.089 1.00 80.38 208 ARG A N 1
ATOM 1702 C CA . ARG A 1 208 ? -5.793 5.488 -15.218 1.00 80.38 208 ARG A CA 1
ATOM 1703 C C . ARG A 1 208 ? -7.293 5.202 -15.301 1.00 80.38 208 ARG A C 1
ATOM 1705 O O . ARG A 1 208 ? -8.057 6.153 -15.449 1.00 80.38 208 ARG A O 1
ATOM 1712 N N . THR A 1 209 ? -7.706 3.938 -15.276 1.00 71.38 209 THR A N 1
ATOM 1713 C CA . THR A 1 209 ? -8.979 3.458 -15.853 1.00 71.38 209 THR A CA 1
ATOM 1714 C C . THR A 1 209 ? -10.226 3.784 -15.035 1.00 71.38 209 THR A C 1
ATOM 1716 O O . THR A 1 209 ? -11.302 3.924 -15.607 1.00 71.38 209 THR A O 1
ATOM 1719 N N . ASP A 1 210 ? -10.116 3.945 -13.714 1.00 62.19 210 ASP A N 1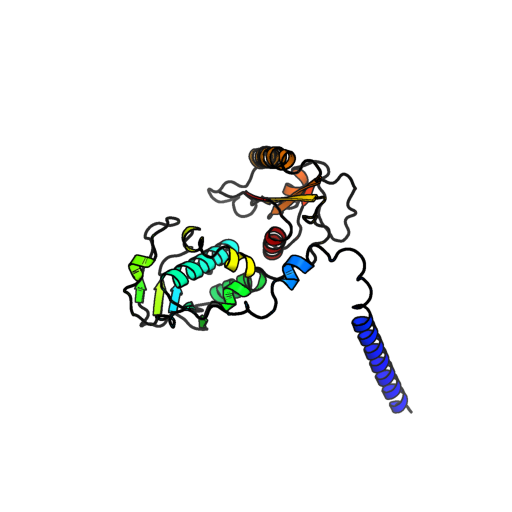
ATOM 1720 C CA . ASP A 1 210 ? -11.265 4.194 -12.834 1.00 62.19 210 ASP A CA 1
ATOM 1721 C C . ASP A 1 210 ? -11.562 5.679 -12.567 1.00 62.19 210 ASP A C 1
ATOM 1723 O O . ASP A 1 210 ? -12.439 5.993 -11.764 1.00 62.19 210 ASP A O 1
ATOM 1727 N N . PHE A 1 211 ? -10.858 6.581 -13.255 1.00 60.50 211 PHE A N 1
ATOM 1728 C CA . PHE A 1 211 ? -10.952 8.032 -13.067 1.00 60.50 211 PHE A CA 1
ATOM 1729 C C . PHE A 1 211 ? -11.380 8.811 -14.319 1.00 60.50 211 PHE A C 1
ATOM 1731 O O . PHE A 1 211 ? -11.445 10.033 -14.283 1.00 60.50 211 PHE A O 1
ATOM 1738 N N . VAL A 1 212 ? -11.732 8.127 -15.411 1.00 52.59 212 VAL A N 1
ATOM 1739 C CA . VAL A 1 212 ? -12.068 8.774 -16.695 1.00 52.59 212 VAL A CA 1
ATOM 1740 C C . VAL A 1 212 ? -13.398 9.560 -16.640 1.00 52.59 212 VAL A C 1
ATOM 1742 O O . VAL A 1 212 ? -13.578 10.492 -17.418 1.00 52.59 212 VAL A O 1
ATOM 1745 N N . ASP A 1 213 ? -14.275 9.264 -15.670 1.00 51.31 213 ASP A N 1
ATOM 1746 C CA . ASP A 1 213 ? -15.615 9.872 -15.536 1.00 51.31 213 ASP A CA 1
ATOM 1747 C C . ASP A 1 213 ? -15.785 10.803 -14.308 1.00 51.31 213 ASP A C 1
ATOM 1749 O O . ASP A 1 213 ? -16.874 11.326 -14.063 1.00 51.31 213 ASP A O 1
ATOM 1753 N N . GLY A 1 214 ? -14.731 11.022 -13.510 1.00 50.34 214 GLY A N 1
ATOM 1754 C CA . GLY A 1 214 ? -14.754 11.855 -12.296 1.00 50.34 214 GLY A CA 1
ATOM 1755 C C . GLY A 1 214 ? -13.717 12.976 -12.358 1.00 50.34 214 GLY A C 1
ATOM 1756 O O . GLY A 1 214 ? -12.840 12.953 -13.206 1.00 50.34 214 GLY A O 1
ATOM 1757 N N . GLN A 1 215 ? -13.782 13.966 -11.467 1.00 54.25 215 GLN A N 1
ATOM 1758 C CA . GLN A 1 215 ? -12.858 15.120 -11.415 1.00 54.25 215 GLN A CA 1
ATOM 1759 C C . GLN A 1 215 ? -11.408 14.772 -10.998 1.00 54.25 215 GLN A C 1
ATOM 1761 O O . GLN A 1 215 ? -10.764 15.539 -10.292 1.00 54.25 215 GLN A O 1
ATOM 1766 N N . HIS A 1 216 ? -10.912 13.605 -11.388 1.00 58.97 216 HIS A N 1
ATOM 1767 C CA . HIS A 1 216 ? -9.598 13.087 -11.051 1.00 58.97 216 HIS A CA 1
ATOM 1768 C C . HIS A 1 216 ? -8.830 12.833 -12.344 1.00 58.97 216 HIS A C 1
ATOM 1770 O O . HIS A 1 216 ? -9.328 12.175 -13.258 1.00 58.97 216 HIS A O 1
ATOM 1776 N N . HIS A 1 217 ? -7.616 13.352 -12.443 1.00 63.59 217 HIS A N 1
ATOM 1777 C CA . HIS A 1 217 ? -6.803 13.204 -13.635 1.00 63.59 217 HIS A CA 1
ATOM 1778 C C . HIS A 1 217 ? -6.088 11.849 -13.646 1.00 63.59 217 HIS A C 1
ATOM 1780 O O . HIS A 1 217 ? -5.362 11.475 -12.725 1.00 63.59 217 HIS A O 1
ATOM 1786 N N . SER A 1 218 ? -6.259 11.104 -14.739 1.00 71.88 218 SER A N 1
ATOM 1787 C CA . SER A 1 218 ? -5.451 9.919 -15.023 1.00 71.88 218 SER A CA 1
ATOM 1788 C C . SER A 1 218 ? -3.972 10.291 -15.170 1.00 71.88 218 SER A C 1
ATOM 1790 O O . SER A 1 218 ? -3.626 11.330 -15.740 1.00 71.88 218 SER A O 1
ATOM 1792 N N . SER A 1 219 ? -3.083 9.395 -14.741 1.00 78.44 219 SER A N 1
ATOM 1793 C CA . SER A 1 219 ? -1.637 9.607 -14.873 1.00 78.44 219 SER A CA 1
ATOM 1794 C C . SER A 1 219 ? -1.227 9.749 -16.347 1.00 78.44 219 SER A C 1
ATOM 1796 O O . SER A 1 219 ? -1.593 8.922 -17.190 1.00 78.44 219 SER A O 1
ATOM 1798 N N . ASN A 1 220 ? -0.468 10.804 -16.669 1.00 83.38 220 ASN A N 1
ATOM 1799 C CA . ASN A 1 220 ? -0.085 11.163 -18.039 1.00 83.38 220 ASN A CA 1
ATOM 1800 C C . ASN A 1 220 ? 1.413 10.919 -18.296 1.00 83.38 220 ASN A C 1
ATOM 1802 O O . ASN A 1 220 ? 2.256 11.174 -17.436 1.00 83.38 220 ASN A O 1
ATOM 1806 N N . VAL A 1 221 ? 1.745 10.488 -19.516 1.00 88.88 221 VAL A N 1
ATOM 1807 C CA . VAL A 1 221 ? 3.117 10.331 -20.026 1.00 88.88 221 VAL A CA 1
ATOM 1808 C C . VAL A 1 221 ? 3.953 11.600 -19.834 1.00 88.88 221 VAL A C 1
ATOM 1810 O O . VAL A 1 221 ? 5.138 11.498 -19.523 1.00 88.88 221 VAL A O 1
ATOM 1813 N N . THR A 1 222 ? 3.345 12.785 -19.968 1.00 90.06 222 THR A N 1
ATOM 1814 C CA . THR A 1 222 ? 4.025 14.081 -19.782 1.00 90.06 222 THR A CA 1
ATOM 1815 C C . THR A 1 222 ? 4.546 14.300 -18.363 1.00 90.06 222 THR A C 1
ATOM 1817 O O . THR A 1 222 ? 5.482 15.072 -18.184 1.00 90.06 222 THR A O 1
ATOM 1820 N N . PHE A 1 223 ? 3.980 13.616 -17.367 1.00 89.75 223 PHE A N 1
ATOM 1821 C CA . PHE A 1 223 ? 4.495 13.590 -16.000 1.00 89.75 223 PHE A CA 1
ATOM 1822 C C . PHE A 1 223 ? 5.394 12.373 -15.761 1.00 89.75 223 PHE A C 1
ATOM 1824 O O . PHE A 1 223 ? 6.492 12.509 -15.225 1.00 89.75 223 PHE A O 1
ATOM 1831 N N . ILE A 1 224 ? 4.941 11.187 -16.188 1.00 92.00 224 ILE A N 1
ATOM 1832 C CA . ILE A 1 224 ? 5.623 9.912 -15.930 1.00 92.00 224 ILE A CA 1
ATOM 1833 C C . ILE A 1 224 ? 7.062 9.935 -16.460 1.00 92.00 224 ILE A C 1
ATOM 1835 O O . ILE A 1 224 ? 7.978 9.577 -15.721 1.00 92.00 224 ILE A O 1
ATOM 1839 N N . LYS A 1 225 ? 7.275 10.386 -17.707 1.00 94.25 225 LYS A N 1
ATOM 1840 C CA . LYS A 1 225 ? 8.608 10.378 -18.326 1.00 94.25 225 LYS A CA 1
ATOM 1841 C C . LYS A 1 225 ? 9.605 11.280 -17.593 1.00 94.25 225 LYS A C 1
ATOM 1843 O O . LYS A 1 225 ? 10.600 10.739 -17.111 1.00 94.25 225 LYS A O 1
ATOM 1848 N N . PRO A 1 226 ? 9.340 12.590 -17.404 1.00 94.94 226 PRO A N 1
ATOM 1849 C CA . PRO A 1 226 ? 10.259 13.452 -16.662 1.00 94.94 226 PRO A CA 1
ATOM 1850 C C . PRO A 1 226 ? 10.497 12.998 -15.218 1.00 94.94 226 PRO A C 1
ATOM 1852 O O . PRO A 1 226 ? 11.616 13.101 -14.718 1.00 94.94 226 PRO A O 1
ATOM 1855 N N . ALA A 1 227 ? 9.471 12.475 -14.535 1.00 94.56 227 ALA A N 1
ATOM 1856 C CA . ALA A 1 227 ? 9.617 11.987 -13.164 1.00 94.56 227 ALA A CA 1
ATOM 1857 C C . ALA A 1 227 ? 10.553 10.770 -13.086 1.00 94.56 227 ALA A C 1
ATOM 1859 O O . ALA A 1 227 ? 11.438 10.722 -12.229 1.00 94.56 227 ALA A O 1
ATOM 1860 N N . LEU A 1 228 ? 10.399 9.806 -13.998 1.00 95.12 228 LEU A N 1
ATOM 1861 C CA . LEU A 1 228 ? 11.282 8.645 -14.073 1.00 95.12 228 LEU A CA 1
ATOM 1862 C C . LEU A 1 228 ? 12.698 9.028 -14.507 1.00 95.12 228 LEU A C 1
ATOM 1864 O O . LEU A 1 228 ? 13.647 8.535 -13.908 1.00 95.12 228 LEU A O 1
ATOM 1868 N N . GLU A 1 229 ? 12.867 9.936 -15.470 1.00 94.62 229 GLU A N 1
ATOM 1869 C CA . GLU A 1 229 ? 14.186 10.451 -15.874 1.00 94.62 229 GLU A CA 1
ATOM 1870 C C . GLU A 1 229 ? 14.911 11.143 -14.708 1.00 94.62 229 GLU A C 1
ATOM 1872 O O . GLU A 1 229 ? 16.108 10.933 -14.487 1.00 94.62 229 GLU A O 1
ATOM 1877 N N . PHE A 1 230 ? 14.183 11.923 -13.905 1.00 95.31 230 PHE A N 1
ATOM 1878 C CA . PHE A 1 230 ? 14.723 12.544 -12.698 1.00 95.31 230 PHE A CA 1
ATOM 1879 C C . PHE A 1 230 ? 15.168 11.500 -11.662 1.00 95.31 230 PHE A C 1
ATOM 1881 O O . PHE A 1 230 ? 16.263 11.600 -11.108 1.00 95.31 230 PHE A O 1
ATOM 1888 N N . ILE A 1 231 ? 14.347 10.476 -11.409 1.00 95.06 231 ILE A N 1
ATOM 1889 C CA . ILE A 1 231 ? 14.699 9.397 -10.474 1.00 95.06 231 ILE A CA 1
ATOM 1890 C C . ILE A 1 231 ? 15.910 8.618 -10.998 1.00 95.06 231 ILE A C 1
ATOM 1892 O O . ILE A 1 231 ? 16.872 8.404 -10.263 1.00 95.06 231 ILE A O 1
ATOM 1896 N N . GLN A 1 232 ? 15.897 8.227 -12.273 1.00 93.00 232 GLN A N 1
ATOM 1897 C CA . GLN A 1 232 ? 16.967 7.447 -12.888 1.00 93.00 232 GLN A CA 1
ATOM 1898 C C . GLN A 1 232 ? 18.296 8.204 -12.909 1.00 93.00 232 GLN A C 1
ATOM 1900 O O . GLN A 1 232 ? 19.319 7.606 -12.588 1.00 93.00 232 GLN A O 1
ATOM 1905 N N . SER A 1 233 ? 18.306 9.496 -13.252 1.00 94.00 233 SER A N 1
ATOM 1906 C CA . SER A 1 233 ? 19.535 10.305 -13.235 1.00 94.00 233 SER A CA 1
ATOM 1907 C C . SER A 1 233 ? 20.123 10.393 -11.827 1.00 94.00 233 SER A C 1
ATOM 1909 O O . SER A 1 233 ? 21.294 10.066 -11.630 1.00 94.00 233 SER A O 1
ATOM 1911 N N . ARG A 1 234 ? 19.290 10.712 -10.831 1.00 94.94 234 ARG A N 1
ATOM 1912 C CA . ARG A 1 234 ? 19.695 10.798 -9.423 1.00 94.94 234 ARG A CA 1
ATOM 1913 C C . ARG A 1 234 ? 20.222 9.476 -8.865 1.00 94.94 234 ARG A C 1
ATOM 1915 O O . ARG A 1 234 ? 21.208 9.461 -8.130 1.00 94.94 234 ARG A O 1
ATOM 1922 N N . GLU A 1 235 ? 19.563 8.363 -9.173 1.00 95.62 235 GLU A N 1
ATOM 1923 C CA . GLU A 1 235 ? 19.957 7.061 -8.633 1.00 95.62 235 GLU A CA 1
ATOM 1924 C C . GLU A 1 235 ? 21.127 6.437 -9.404 1.00 95.62 235 GLU A C 1
ATOM 1926 O O . GLU A 1 235 ? 21.932 5.728 -8.801 1.00 95.62 235 GLU A O 1
ATOM 1931 N N . ARG A 1 236 ? 21.315 6.762 -10.689 1.00 94.50 236 ARG A N 1
ATOM 1932 C CA . ARG A 1 236 ? 22.479 6.323 -11.477 1.00 94.50 236 ARG A CA 1
ATOM 1933 C C . ARG A 1 236 ? 23.792 6.874 -10.922 1.00 94.50 236 ARG A C 1
ATOM 1935 O O . ARG A 1 236 ? 24.772 6.137 -10.863 1.00 94.50 236 ARG A O 1
ATOM 1942 N N . GLU A 1 237 ? 23.811 8.121 -10.452 1.00 92.00 237 GLU A N 1
ATOM 1943 C CA . GLU A 1 237 ? 24.986 8.712 -9.786 1.00 92.00 237 GLU A CA 1
ATOM 1944 C C . GLU A 1 237 ? 25.412 7.918 -8.541 1.00 92.00 237 GLU A C 1
ATOM 1946 O O . GLU A 1 237 ? 26.599 7.795 -8.240 1.00 92.00 237 GLU A O 1
ATOM 1951 N N . ARG A 1 238 ? 24.441 7.337 -7.829 1.00 92.31 238 ARG A N 1
ATOM 1952 C CA . ARG A 1 238 ? 24.656 6.547 -6.606 1.00 92.31 238 ARG A CA 1
ATOM 1953 C C . ARG A 1 238 ? 24.939 5.073 -6.894 1.00 92.31 238 ARG A C 1
ATOM 1955 O O . ARG A 1 238 ? 25.542 4.394 -6.067 1.00 92.31 238 ARG A O 1
ATOM 1962 N N . ASN A 1 239 ? 24.531 4.589 -8.066 1.00 93.00 239 ASN A N 1
ATOM 1963 C CA . ASN A 1 239 ? 24.538 3.180 -8.453 1.00 93.00 239 ASN A CA 1
ATOM 1964 C C . ASN A 1 239 ? 25.251 2.952 -9.800 1.00 93.00 239 ASN A C 1
ATOM 1966 O O . ASN A 1 239 ? 24.805 2.154 -10.615 1.00 93.00 239 ASN A O 1
ATOM 1970 N N . VAL A 1 240 ? 26.391 3.619 -10.025 1.00 89.25 240 VAL A N 1
ATOM 1971 C CA . VAL A 1 240 ? 27.108 3.712 -11.322 1.00 89.25 240 VAL A CA 1
ATOM 1972 C C . VAL A 1 240 ? 27.357 2.372 -12.032 1.00 89.25 240 VAL A C 1
ATOM 1974 O O . VAL A 1 240 ? 27.457 2.330 -13.255 1.00 89.25 240 VAL A O 1
ATOM 1977 N N . ARG A 1 241 ? 27.490 1.273 -11.282 1.00 92.25 241 ARG A N 1
ATOM 1978 C CA . ARG A 1 241 ? 27.792 -0.064 -11.826 1.00 92.25 241 ARG A CA 1
ATOM 1979 C C . ARG A 1 241 ? 26.562 -0.947 -12.036 1.00 92.25 241 ARG A C 1
ATOM 1981 O O . ARG A 1 241 ? 26.728 -2.076 -12.484 1.00 92.25 241 ARG A O 1
ATOM 1988 N N . LYS A 1 242 ? 25.372 -0.472 -11.669 1.00 95.50 242 LYS A N 1
ATOM 1989 C CA . LYS A 1 242 ? 24.135 -1.239 -11.776 1.00 95.50 242 LYS A CA 1
ATOM 1990 C C . LYS A 1 242 ? 23.384 -0.905 -13.062 1.00 95.50 242 LYS A C 1
ATOM 1992 O O . LYS A 1 242 ? 23.365 0.243 -13.506 1.00 95.50 242 LYS A O 1
ATOM 1997 N N . ASN A 1 243 ? 22.712 -1.907 -13.612 1.00 94.75 243 ASN A N 1
ATOM 1998 C CA . ASN A 1 243 ? 21.703 -1.739 -14.644 1.00 94.75 243 ASN A CA 1
ATOM 1999 C C . ASN A 1 243 ? 20.478 -1.070 -14.018 1.00 94.75 243 ASN A C 1
ATOM 2001 O O . ASN A 1 243 ? 19.941 -1.558 -13.023 1.00 94.75 243 ASN A O 1
ATOM 2005 N N . MET A 1 244 ? 20.042 0.042 -14.600 1.00 95.56 244 MET A N 1
ATOM 2006 C CA . MET A 1 244 ? 18.855 0.763 -14.151 1.00 95.56 244 MET A CA 1
ATOM 2007 C C . MET A 1 244 ? 17.650 0.196 -14.897 1.00 95.56 244 MET A C 1
ATOM 2009 O O . MET A 1 244 ? 17.493 0.461 -16.085 1.00 95.56 244 MET A O 1
ATOM 2013 N N . LEU A 1 245 ? 16.819 -0.589 -14.218 1.00 96.62 245 LEU A N 1
ATOM 2014 C CA . LEU A 1 245 ? 15.634 -1.210 -14.806 1.00 96.62 245 LEU A CA 1
ATOM 2015 C C . LEU A 1 245 ? 14.374 -0.590 -14.206 1.00 96.62 245 LEU A C 1
ATOM 2017 O O . LEU A 1 245 ? 14.365 -0.152 -13.054 1.00 96.62 245 LEU A O 1
ATOM 2021 N N . THR A 1 246 ? 13.304 -0.541 -14.993 1.00 97.56 246 THR A N 1
ATOM 2022 C CA . THR A 1 246 ? 12.032 0.052 -14.583 1.00 97.56 246 THR A CA 1
ATOM 2023 C C . THR A 1 246 ? 10.892 -0.944 -14.737 1.00 97.56 246 THR A C 1
ATOM 2025 O O . THR A 1 246 ? 10.704 -1.503 -15.814 1.00 97.56 246 THR A O 1
ATOM 2028 N N . VAL A 1 247 ? 10.098 -1.131 -13.684 1.00 97.81 247 VAL A N 1
ATOM 2029 C CA . VAL A 1 247 ? 8.863 -1.923 -13.722 1.00 97.81 247 VAL A CA 1
ATOM 2030 C C . VAL A 1 247 ? 7.655 -0.991 -13.675 1.00 97.81 247 VAL A C 1
ATOM 2032 O O . VAL A 1 247 ? 7.440 -0.283 -12.691 1.00 97.81 247 VAL A O 1
ATOM 2035 N N . LEU A 1 248 ? 6.878 -0.997 -14.751 1.00 96.62 248 LEU A N 1
ATOM 2036 C CA . LEU A 1 248 ? 5.606 -0.311 -14.918 1.00 96.62 248 LEU A CA 1
ATOM 2037 C C . LEU A 1 248 ? 4.496 -1.224 -14.385 1.00 96.62 248 LEU A C 1
ATOM 2039 O O . LEU A 1 248 ? 4.334 -2.348 -14.854 1.00 96.62 248 LEU A O 1
ATOM 2043 N N . MET A 1 249 ? 3.771 -0.760 -13.378 1.00 95.19 249 MET A N 1
ATOM 2044 C CA . MET A 1 249 ? 2.632 -1.448 -12.774 1.00 95.19 249 MET A CA 1
ATOM 2045 C C . MET A 1 249 ? 1.427 -0.538 -12.897 1.00 95.19 249 MET A C 1
ATOM 2047 O O . MET A 1 249 ? 1.558 0.668 -12.693 1.00 95.19 249 MET A O 1
ATOM 2051 N N . GLY A 1 250 ? 0.252 -1.090 -13.140 1.00 90.38 250 GLY A N 1
ATOM 2052 C CA . GLY A 1 250 ? -0.944 -0.275 -13.210 1.00 90.38 250 GLY A CA 1
ATOM 2053 C C . GLY A 1 250 ? -2.157 -1.040 -13.688 1.00 90.38 250 GLY A C 1
ATOM 2054 O O . GLY A 1 250 ? -2.221 -2.269 -13.625 1.00 90.38 250 GLY A O 1
ATOM 2055 N N . ASP A 1 251 ? -3.168 -0.282 -14.087 1.00 87.44 251 ASP A N 1
ATOM 2056 C CA . ASP A 1 251 ? -4.461 -0.797 -14.511 1.00 87.44 251 ASP A CA 1
ATOM 2057 C C . ASP A 1 251 ? -4.666 -0.771 -16.035 1.00 87.44 251 ASP A C 1
ATOM 2059 O O . ASP A 1 251 ? -5.720 -1.201 -16.505 1.00 87.44 251 ASP A O 1
ATOM 2063 N N . ASP A 1 252 ? -3.667 -0.332 -16.813 1.00 89.62 252 ASP A N 1
ATOM 2064 C CA . ASP A 1 252 ? -3.705 -0.320 -18.280 1.00 89.62 252 ASP A CA 1
ATOM 2065 C C . ASP A 1 252 ? -2.358 -0.774 -18.885 1.00 89.62 252 ASP A C 1
ATOM 2067 O O . ASP A 1 252 ? -1.557 0.048 -19.352 1.00 89.62 252 ASP A O 1
ATOM 2071 N N . PRO A 1 253 ? -2.110 -2.099 -18.949 1.00 90.38 253 PRO A N 1
ATOM 2072 C CA . PRO A 1 253 ? -0.861 -2.656 -19.474 1.00 90.38 253 PRO A CA 1
ATOM 2073 C C . PRO A 1 253 ? -0.548 -2.250 -20.919 1.00 90.38 253 PRO A C 1
ATOM 2075 O O . PRO A 1 253 ? 0.617 -2.199 -21.317 1.00 90.38 253 PRO A O 1
ATOM 2078 N N . ASN A 1 254 ? -1.576 -1.960 -21.726 1.00 90.06 254 ASN A N 1
ATOM 2079 C CA . ASN A 1 254 ? -1.387 -1.519 -23.108 1.00 90.06 254 ASN A CA 1
ATOM 2080 C C . ASN A 1 254 ? -0.867 -0.085 -23.151 1.00 90.06 254 ASN A C 1
ATOM 2082 O O . ASN A 1 254 ? 0.034 0.221 -23.930 1.00 90.06 254 ASN A O 1
ATOM 2086 N N . PHE A 1 255 ? -1.418 0.803 -22.324 1.00 90.94 255 PHE A N 1
ATOM 2087 C CA . PHE A 1 255 ? -0.873 2.144 -22.170 1.00 90.94 255 PHE A CA 1
ATOM 2088 C C . PHE A 1 255 ? 0.567 2.094 -21.656 1.00 90.94 255 PHE A C 1
ATOM 2090 O O . PHE A 1 255 ? 1.441 2.727 -22.243 1.00 90.94 255 PHE A O 1
ATOM 2097 N N . GLU A 1 256 ? 0.821 1.309 -20.608 1.00 93.50 256 GLU A N 1
ATOM 2098 C CA . GLU A 1 256 ? 2.137 1.175 -19.977 1.00 93.50 256 GLU A CA 1
ATOM 2099 C C . GLU A 1 256 ? 3.200 0.695 -20.976 1.00 93.50 256 GLU A C 1
ATOM 2101 O O . GLU A 1 256 ? 4.274 1.291 -21.073 1.00 93.50 256 GLU A O 1
ATOM 2106 N N . ALA A 1 257 ? 2.872 -0.303 -21.801 1.00 93.12 257 ALA A N 1
ATOM 2107 C CA . ALA A 1 257 ? 3.767 -0.821 -22.837 1.00 93.12 257 ALA A CA 1
ATOM 2108 C C . ALA A 1 257 ? 4.136 0.217 -23.911 1.00 93.12 257 ALA A C 1
ATOM 2110 O O . ALA A 1 257 ? 5.185 0.101 -24.540 1.00 93.12 257 ALA A O 1
ATOM 2111 N N . ASN A 1 258 ? 3.294 1.235 -24.112 1.00 93.19 258 ASN A N 1
ATOM 2112 C CA . ASN A 1 258 ? 3.496 2.288 -25.107 1.00 93.19 258 ASN A CA 1
ATOM 2113 C C . ASN A 1 258 ? 4.215 3.530 -24.551 1.00 93.19 258 ASN A C 1
ATOM 2115 O O . ASN A 1 258 ? 4.462 4.476 -25.301 1.00 93.19 258 ASN A O 1
ATOM 2119 N N . ILE A 1 259 ? 4.556 3.570 -23.255 1.00 93.00 259 ILE A N 1
ATOM 2120 C CA . ILE A 1 259 ? 5.263 4.721 -22.670 1.00 93.00 259 ILE A CA 1
ATOM 2121 C C . ILE A 1 259 ? 6.691 4.799 -23.219 1.00 93.00 259 ILE A C 1
ATOM 2123 O O . ILE A 1 259 ? 7.127 5.873 -23.642 1.00 93.00 259 ILE A O 1
ATOM 2127 N N . TYR A 1 260 ? 7.410 3.676 -23.234 1.00 93.25 260 TYR A N 1
ATOM 2128 C CA . TYR A 1 260 ? 8.801 3.593 -23.676 1.00 93.25 260 TYR A CA 1
ATOM 2129 C C . TYR A 1 260 ? 8.967 2.597 -24.822 1.00 93.25 260 TYR A C 1
ATOM 2131 O O . TYR A 1 260 ? 8.300 1.563 -24.877 1.00 93.25 260 TYR A O 1
ATOM 2139 N N . GLU A 1 261 ? 9.893 2.894 -25.731 1.00 90.06 261 GLU A N 1
ATOM 2140 C CA . GLU A 1 261 ? 10.297 1.944 -26.765 1.00 90.06 261 GLU A CA 1
ATOM 2141 C C . GLU A 1 261 ? 10.984 0.725 -26.138 1.00 90.06 261 GLU A C 1
ATOM 2143 O O . GLU A 1 261 ? 11.610 0.819 -25.085 1.00 90.06 261 GLU A O 1
ATOM 2148 N N . ASN A 1 262 ? 10.882 -0.431 -26.800 1.00 87.38 262 ASN A N 1
ATOM 2149 C CA . ASN A 1 262 ? 11.472 -1.698 -26.345 1.00 87.38 262 ASN A CA 1
ATOM 2150 C C . ASN A 1 262 ? 10.997 -2.180 -24.960 1.00 87.38 262 ASN A C 1
ATOM 2152 O O . ASN A 1 262 ? 11.650 -3.027 -24.348 1.00 87.38 262 ASN A O 1
ATOM 2156 N N . THR A 1 263 ? 9.849 -1.688 -24.485 1.00 92.88 263 THR A N 1
ATOM 2157 C CA . THR A 1 263 ? 9.208 -2.184 -23.265 1.00 92.88 263 THR A CA 1
ATOM 2158 C C . THR A 1 263 ? 8.800 -3.649 -23.419 1.00 92.88 263 THR A C 1
ATOM 2160 O O . THR A 1 263 ? 8.202 -4.048 -24.421 1.00 92.88 263 THR A O 1
ATOM 2163 N N . VAL A 1 264 ? 9.105 -4.460 -22.408 1.00 93.75 264 VAL A N 1
ATOM 2164 C CA . VAL A 1 264 ? 8.766 -5.883 -22.358 1.00 93.75 264 VAL A CA 1
ATOM 2165 C C . VAL A 1 264 ? 7.533 -6.082 -21.491 1.00 93.75 264 VAL A C 1
ATOM 2167 O O . VAL A 1 264 ? 7.526 -5.735 -20.316 1.00 93.75 264 VAL A O 1
ATOM 2170 N N . ILE A 1 265 ? 6.494 -6.707 -22.034 1.00 93.25 265 ILE A N 1
ATOM 2171 C CA . ILE A 1 265 ? 5.377 -7.174 -21.211 1.00 93.25 265 ILE A CA 1
ATOM 2172 C C . ILE A 1 265 ? 5.797 -8.481 -20.530 1.00 93.25 265 ILE A C 1
ATOM 2174 O O . ILE A 1 265 ? 6.053 -9.485 -21.205 1.00 93.25 265 ILE A O 1
ATOM 2178 N N . ALA A 1 266 ? 5.881 -8.460 -19.198 1.00 89.88 266 ALA A N 1
ATOM 2179 C CA . ALA A 1 266 ? 6.385 -9.559 -18.383 1.00 89.88 266 ALA A CA 1
ATOM 2180 C C . ALA A 1 266 ? 5.350 -10.692 -18.268 1.00 89.88 266 ALA A C 1
ATOM 2182 O O . ALA A 1 266 ? 4.635 -10.833 -17.278 1.00 89.88 266 ALA A O 1
ATOM 2183 N N . ASP A 1 267 ? 5.263 -11.505 -19.317 1.00 85.50 267 ASP A N 1
ATOM 2184 C CA . ASP A 1 267 ? 4.506 -12.755 -19.354 1.00 85.50 267 ASP A CA 1
ATOM 2185 C C . ASP A 1 267 ? 5.482 -13.934 -19.250 1.00 85.50 267 ASP A C 1
ATOM 2187 O O . ASP A 1 267 ? 6.575 -13.882 -19.806 1.00 85.50 267 ASP A O 1
ATOM 2191 N N . LYS A 1 268 ? 5.108 -15.029 -18.580 1.00 79.44 268 LYS A N 1
ATOM 2192 C CA . LYS A 1 268 ? 5.993 -16.192 -18.353 1.00 79.44 268 LYS A CA 1
ATOM 2193 C C . LYS A 1 268 ? 6.548 -16.816 -19.638 1.00 79.44 268 LYS A C 1
ATOM 2195 O O . LYS A 1 268 ? 7.506 -17.579 -19.581 1.00 79.44 268 LYS A O 1
ATOM 2200 N N . ARG A 1 269 ? 5.918 -16.540 -20.781 1.00 81.75 269 ARG A N 1
ATO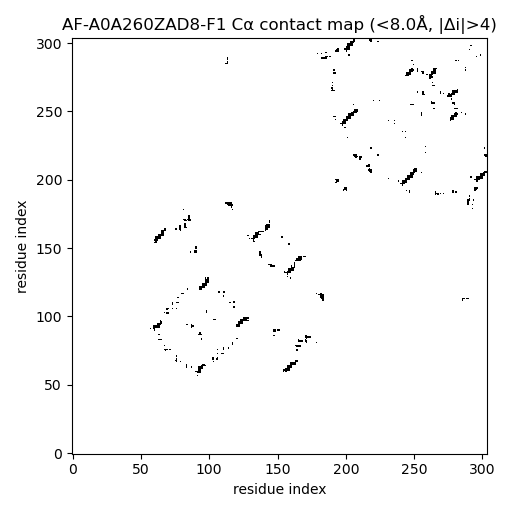M 2201 C CA . ARG A 1 269 ? 6.337 -17.015 -22.109 1.00 81.75 269 ARG A CA 1
ATOM 2202 C C . ARG A 1 269 ? 7.167 -15.993 -22.890 1.00 81.75 269 ARG A C 1
ATOM 2204 O O . ARG A 1 269 ? 7.605 -16.309 -23.991 1.00 81.75 269 ARG A O 1
ATOM 2211 N N . THR A 1 270 ? 7.342 -14.781 -22.370 1.00 81.44 270 THR A N 1
ATOM 2212 C CA . THR A 1 270 ? 8.066 -13.710 -23.050 1.00 81.44 270 THR A CA 1
ATOM 2213 C C . THR A 1 270 ? 9.569 -13.949 -22.957 1.00 81.44 270 THR A C 1
ATOM 2215 O O . THR A 1 270 ? 10.130 -14.028 -21.866 1.00 81.44 270 THR A O 1
ATOM 2218 N N . GLU A 1 271 ? 10.240 -14.016 -24.105 1.00 79.38 271 GLU A N 1
ATOM 2219 C CA . GLU A 1 271 ? 11.701 -13.973 -24.158 1.00 79.38 271 GLU A CA 1
ATOM 2220 C C . GLU A 1 271 ? 12.191 -12.553 -23.847 1.00 79.38 271 GLU A C 1
ATOM 2222 O O . GLU A 1 271 ? 11.854 -11.591 -24.546 1.00 79.38 271 GLU A O 1
ATOM 2227 N N . ILE A 1 272 ? 12.998 -12.413 -22.793 1.00 82.19 272 ILE A N 1
ATOM 2228 C CA . ILE A 1 272 ? 13.591 -11.129 -22.415 1.00 82.19 272 ILE A CA 1
ATOM 2229 C C . ILE A 1 272 ? 14.823 -10.888 -23.284 1.00 82.19 272 ILE A C 1
ATOM 2231 O O . ILE A 1 272 ? 15.802 -11.632 -23.229 1.00 82.19 272 ILE A O 1
ATOM 2235 N N . LYS A 1 273 ? 14.793 -9.822 -24.083 1.00 76.56 273 LYS A N 1
ATOM 2236 C CA . LYS A 1 273 ? 15.968 -9.370 -24.836 1.00 76.56 273 LYS A CA 1
ATOM 2237 C C . LYS A 1 273 ? 16.963 -8.703 -23.882 1.00 76.56 273 LYS A C 1
ATOM 2239 O O . LYS A 1 273 ? 16.558 -7.920 -23.031 1.00 76.56 273 LYS A O 1
ATOM 2244 N N . ASN A 1 274 ? 18.263 -8.911 -24.097 1.00 70.44 274 ASN A N 1
ATOM 2245 C CA . ASN A 1 274 ? 19.333 -8.345 -23.254 1.00 70.44 274 ASN A CA 1
ATOM 2246 C C . ASN A 1 274 ? 19.348 -6.802 -23.164 1.00 70.44 274 ASN A C 1
ATOM 2248 O O . ASN A 1 274 ? 20.016 -6.263 -22.293 1.00 70.44 274 ASN A O 1
ATOM 2252 N N . ALA A 1 275 ? 18.648 -6.097 -24.058 1.00 79.88 275 ALA A N 1
ATOM 2253 C CA . ALA A 1 275 ? 18.557 -4.633 -24.074 1.00 79.88 275 ALA A CA 1
ATOM 2254 C C . ALA A 1 275 ? 17.288 -4.080 -23.390 1.00 79.88 275 ALA A C 1
ATOM 2256 O O . ALA A 1 275 ? 17.004 -2.892 -23.508 1.00 79.88 275 ALA A O 1
ATOM 2257 N N . ALA A 1 276 ? 16.478 -4.927 -22.746 1.00 89.50 276 ALA A N 1
ATOM 2258 C CA . ALA A 1 276 ? 15.242 -4.493 -22.105 1.00 89.50 276 ALA A CA 1
ATOM 2259 C C . ALA A 1 276 ? 15.519 -3.716 -20.808 1.00 89.50 276 ALA A C 1
ATOM 2261 O O . ALA A 1 276 ? 16.073 -4.263 -19.857 1.00 89.50 276 ALA A O 1
ATOM 2262 N N . GLU A 1 277 ? 15.078 -2.458 -20.761 1.00 94.62 277 GLU A N 1
ATOM 2263 C CA . GLU A 1 277 ? 15.183 -1.593 -19.574 1.00 94.62 277 GLU A CA 1
ATOM 2264 C C . GLU A 1 277 ? 13.829 -1.360 -18.884 1.00 94.62 277 GLU A C 1
ATOM 2266 O O . GLU A 1 277 ? 13.786 -0.994 -17.710 1.00 94.62 277 GLU A O 1
ATOM 2271 N N . TYR A 1 278 ? 12.718 -1.604 -19.587 1.00 96.06 278 TYR A N 1
ATOM 2272 C CA . TYR A 1 278 ? 11.357 -1.334 -19.121 1.00 96.06 278 TYR A CA 1
ATOM 2273 C C . TYR A 1 278 ? 10.502 -2.599 -19.177 1.00 96.06 278 TYR A C 1
ATOM 2275 O O . TYR A 1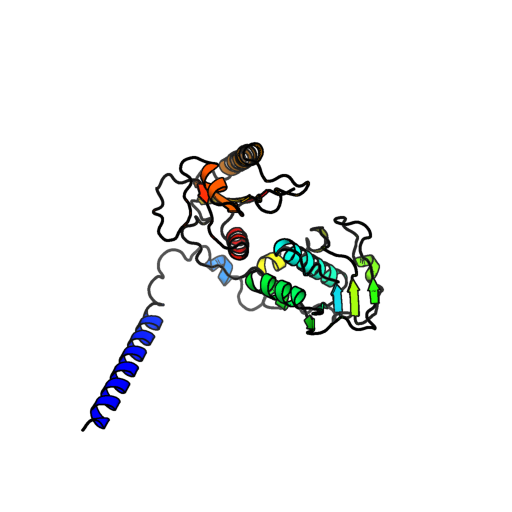 278 ? 10.482 -3.296 -20.194 1.00 96.06 278 TYR A O 1
ATOM 2283 N N . PHE A 1 279 ? 9.770 -2.874 -18.100 1.00 96.94 279 PHE A N 1
ATOM 2284 C CA . PHE A 1 279 ? 8.970 -4.083 -17.929 1.00 96.94 279 PHE A CA 1
ATOM 2285 C C . PHE A 1 279 ? 7.556 -3.725 -17.486 1.00 96.94 279 PHE A C 1
ATOM 2287 O O . PHE A 1 279 ? 7.397 -3.032 -16.492 1.00 96.94 279 PHE A O 1
ATOM 2294 N N . VAL A 1 280 ? 6.529 -4.214 -18.175 1.00 96.69 280 VAL A N 1
ATOM 2295 C CA . VAL A 1 280 ? 5.128 -4.070 -17.750 1.00 96.69 280 VAL A CA 1
ATOM 2296 C C . VAL A 1 280 ? 4.727 -5.278 -16.925 1.00 96.69 280 VAL A C 1
ATOM 2298 O O . VAL A 1 280 ? 4.812 -6.413 -17.403 1.00 96.69 280 VAL A O 1
ATOM 2301 N N . SER A 1 281 ? 4.273 -5.031 -15.702 1.00 95.75 281 SER A N 1
ATOM 2302 C CA . SER A 1 281 ? 3.709 -6.052 -14.832 1.00 95.75 281 SER A CA 1
ATOM 2303 C C . SER A 1 281 ? 2.326 -6.481 -15.321 1.00 95.75 281 SER A C 1
ATOM 2305 O O . SER A 1 281 ? 1.477 -5.661 -15.654 1.00 95.75 281 SER A O 1
ATOM 2307 N N . LYS A 1 282 ? 2.083 -7.795 -15.333 1.00 92.56 282 LYS A N 1
ATOM 2308 C CA . LYS A 1 282 ? 0.743 -8.390 -15.506 1.00 92.56 282 LYS A CA 1
ATOM 2309 C C . LYS A 1 282 ? 0.224 -9.018 -14.214 1.00 92.56 282 LYS A C 1
ATOM 2311 O O . LYS A 1 282 ? -0.675 -9.862 -14.240 1.00 92.56 282 LYS A O 1
ATOM 2316 N N . ASN A 1 283 ? 0.840 -8.674 -13.091 1.00 91.81 283 ASN A N 1
ATOM 2317 C CA . ASN A 1 283 ? 0.442 -9.187 -11.797 1.00 91.81 283 ASN A CA 1
ATOM 2318 C C . ASN A 1 283 ? -0.920 -8.627 -11.376 1.00 91.81 283 ASN A C 1
ATOM 2320 O O . ASN A 1 283 ? -1.410 -7.623 -11.886 1.00 91.81 283 ASN A O 1
ATOM 2324 N N . SER A 1 284 ? -1.538 -9.284 -10.398 1.00 91.06 284 SER A N 1
ATOM 2325 C CA . SER A 1 284 ? -2.646 -8.680 -9.668 1.00 91.06 284 SER A CA 1
ATOM 2326 C C . SER A 1 284 ? -2.136 -7.552 -8.751 1.00 91.06 284 SER A C 1
ATOM 2328 O O . SER A 1 284 ? -0.983 -7.603 -8.310 1.00 91.06 284 SER A O 1
ATOM 2330 N N . PRO A 1 285 ? -2.987 -6.583 -8.358 1.00 88.50 285 PRO A N 1
ATOM 2331 C CA . PRO A 1 285 ? -2.574 -5.477 -7.487 1.00 88.50 285 PRO A CA 1
ATOM 2332 C C . PRO A 1 285 ? -1.941 -5.916 -6.156 1.00 88.50 285 PRO A C 1
ATOM 2334 O O . PRO A 1 285 ? -1.032 -5.270 -5.638 1.00 88.50 285 PRO A O 1
ATOM 2337 N N . ASP A 1 286 ? -2.394 -7.037 -5.586 1.00 90.75 286 ASP A N 1
ATOM 2338 C CA . ASP A 1 286 ? -1.809 -7.600 -4.367 1.00 90.75 286 ASP A CA 1
ATOM 2339 C C . ASP A 1 286 ? -0.419 -8.218 -4.593 1.00 90.75 286 ASP A C 1
ATOM 2341 O O . ASP A 1 286 ? 0.404 -8.241 -3.678 1.00 90.75 286 ASP A O 1
ATOM 2345 N N . ASN A 1 287 ? -0.147 -8.728 -5.794 1.00 92.88 287 ASN A N 1
ATOM 2346 C CA . ASN A 1 287 ? 1.172 -9.214 -6.186 1.00 92.88 287 ASN A CA 1
ATOM 2347 C C . ASN A 1 287 ? 2.122 -8.052 -6.489 1.00 92.88 287 ASN A C 1
ATOM 2349 O O . ASN A 1 287 ? 3.257 -8.109 -6.035 1.00 92.88 287 ASN A O 1
ATOM 2353 N N . ASP A 1 288 ? 1.669 -6.983 -7.147 1.00 93.38 288 ASP A N 1
ATOM 2354 C CA . ASP A 1 288 ? 2.495 -5.788 -7.384 1.00 93.38 288 ASP A CA 1
ATOM 2355 C C . ASP A 1 288 ? 2.896 -5.078 -6.087 1.00 93.38 288 ASP A C 1
ATOM 2357 O O . ASP A 1 288 ? 4.039 -4.637 -5.933 1.00 93.38 288 ASP A O 1
ATOM 2361 N N . LEU A 1 289 ? 2.007 -5.034 -5.088 1.00 92.88 289 LEU A N 1
ATOM 2362 C CA . LEU A 1 289 ? 2.374 -4.514 -3.769 1.00 92.88 289 LEU A CA 1
ATOM 2363 C C . LEU A 1 289 ? 3.454 -5.378 -3.088 1.00 92.88 289 LEU A C 1
ATOM 2365 O O . LEU A 1 289 ? 4.367 -4.853 -2.453 1.00 92.88 289 LEU A O 1
ATOM 2369 N N . ALA A 1 290 ? 3.376 -6.704 -3.220 1.00 94.06 290 ALA A N 1
ATOM 2370 C CA . ALA A 1 290 ? 4.385 -7.602 -2.661 1.00 94.06 290 ALA A CA 1
ATOM 2371 C C . ALA A 1 290 ? 5.712 -7.526 -3.429 1.00 94.06 290 ALA A C 1
ATOM 2373 O O . ALA A 1 290 ? 6.766 -7.389 -2.813 1.00 94.06 290 ALA A O 1
ATOM 2374 N N . PHE A 1 291 ? 5.667 -7.538 -4.760 1.00 95.38 291 PHE A N 1
ATOM 2375 C CA . PHE A 1 291 ? 6.840 -7.354 -5.608 1.00 95.38 291 PHE A CA 1
ATOM 2376 C C . PHE A 1 291 ? 7.546 -6.038 -5.273 1.00 95.38 291 PHE A C 1
ATOM 2378 O O . PHE A 1 291 ? 8.751 -6.033 -5.021 1.00 95.38 291 PHE A O 1
ATOM 2385 N N . SER A 1 292 ? 6.790 -4.941 -5.145 1.00 94.94 292 SER A N 1
ATOM 2386 C CA . SER A 1 292 ? 7.367 -3.636 -4.816 1.00 94.94 292 SER A CA 1
ATOM 2387 C C . SER A 1 292 ? 8.054 -3.572 -3.461 1.00 94.94 292 SER A C 1
ATOM 2389 O O . SER A 1 292 ? 9.071 -2.898 -3.309 1.00 94.94 292 SER A O 1
ATOM 2391 N N . ARG A 1 293 ? 7.567 -4.341 -2.488 1.00 93.12 293 ARG A N 1
ATOM 2392 C CA . ARG A 1 293 ? 8.205 -4.477 -1.179 1.00 93.12 293 ARG A CA 1
ATOM 2393 C C . ARG A 1 293 ? 9.547 -5.214 -1.230 1.00 93.12 293 ARG A C 1
ATOM 2395 O O . ARG A 1 293 ? 10.404 -4.913 -0.391 1.00 93.12 293 ARG A O 1
ATOM 2402 N N . TYR A 1 294 ? 9.702 -6.202 -2.111 1.00 94.44 294 TYR A N 1
ATOM 2403 C CA . TYR A 1 294 ? 10.853 -7.113 -2.099 1.00 94.44 294 TYR A CA 1
ATOM 2404 C C . TYR A 1 294 ? 11.908 -6.813 -3.160 1.00 94.44 294 TYR A C 1
ATOM 2406 O O . TYR A 1 294 ? 13.085 -7.028 -2.887 1.00 94.44 294 TYR A O 1
ATOM 2414 N N . HIS A 1 295 ? 11.505 -6.317 -4.329 1.00 96.44 295 HIS A N 1
ATOM 2415 C CA . HIS A 1 295 ? 12.386 -6.223 -5.493 1.00 96.44 295 HIS A CA 1
ATOM 2416 C C . HIS A 1 295 ? 12.623 -4.807 -5.997 1.00 96.44 295 HIS A C 1
ATOM 2418 O O . HIS A 1 295 ? 13.517 -4.630 -6.815 1.00 96.44 295 HIS A O 1
ATOM 2424 N N . CYS A 1 296 ? 11.871 -3.812 -5.525 1.00 97.06 296 CYS A N 1
ATOM 2425 C CA . CYS A 1 296 ? 12.068 -2.427 -5.940 1.00 97.06 296 CYS A CA 1
ATOM 2426 C C . CYS A 1 296 ? 12.961 -1.686 -4.945 1.00 97.06 296 CYS A C 1
ATOM 2428 O O . CYS A 1 296 ? 12.717 -1.706 -3.737 1.00 97.06 296 CYS A O 1
ATOM 2430 N N . ASP A 1 297 ? 13.967 -0.988 -5.463 1.00 97.19 297 ASP A N 1
ATOM 2431 C CA . ASP A 1 297 ? 14.828 -0.106 -4.672 1.00 97.19 297 ASP A CA 1
ATOM 2432 C C . ASP A 1 297 ? 14.155 1.248 -4.428 1.00 97.19 297 ASP A C 1
ATOM 2434 O O . ASP A 1 297 ? 14.324 1.869 -3.377 1.00 97.19 297 ASP A O 1
ATOM 2438 N N . THR A 1 298 ? 13.359 1.699 -5.399 1.00 96.19 298 THR A N 1
ATOM 2439 C CA . THR A 1 298 ? 12.561 2.920 -5.310 1.00 96.19 298 THR A CA 1
ATOM 2440 C C . THR A 1 298 ? 11.201 2.725 -5.965 1.00 96.19 298 THR A C 1
ATOM 2442 O O . THR A 1 298 ? 11.052 1.941 -6.905 1.00 96.19 298 THR A O 1
ATOM 2445 N N . VAL A 1 299 ? 10.194 3.430 -5.451 1.00 95.62 299 VAL A N 1
ATOM 2446 C CA . VAL A 1 299 ? 8.814 3.341 -5.929 1.00 95.62 299 VAL A CA 1
ATOM 2447 C C . VAL A 1 299 ? 8.272 4.743 -6.171 1.00 95.62 299 VAL A C 1
ATOM 2449 O O . VAL A 1 299 ? 8.233 5.567 -5.258 1.00 95.62 299 VAL A O 1
ATOM 2452 N N . LEU A 1 300 ? 7.815 4.996 -7.393 1.00 94.62 300 LEU A N 1
ATOM 2453 C CA . LEU A 1 300 ? 7.024 6.160 -7.763 1.00 94.62 300 LEU A CA 1
ATOM 2454 C C . LEU A 1 300 ? 5.550 5.754 -7.793 1.00 94.62 300 LEU A C 1
ATOM 2456 O O . LEU A 1 300 ? 5.132 4.929 -8.597 1.00 94.62 300 LEU A O 1
ATOM 2460 N N . ILE A 1 301 ? 4.740 6.340 -6.924 1.00 88.81 301 ILE A N 1
ATOM 2461 C CA . ILE A 1 301 ? 3.290 6.161 -6.981 1.00 88.81 301 ILE A CA 1
ATOM 2462 C C . ILE A 1 301 ? 2.726 7.371 -7.704 1.00 88.81 301 ILE A C 1
ATOM 2464 O O . ILE A 1 301 ? 2.930 8.501 -7.265 1.00 88.81 301 ILE A O 1
ATOM 2468 N N . THR A 1 302 ? 2.038 7.128 -8.813 1.00 81.31 302 THR A N 1
ATOM 2469 C CA . THR A 1 302 ? 1.312 8.168 -9.536 1.00 81.31 302 THR A CA 1
ATOM 2470 C C . THR A 1 302 ? -0.176 8.022 -9.247 1.00 81.31 302 THR A C 1
ATOM 2472 O O . THR A 1 302 ? -0.772 6.950 -9.375 1.00 81.31 302 THR A O 1
ATOM 2475 N N . GLY A 1 303 ? -0.741 9.106 -8.745 1.00 66.75 303 GLY A N 1
ATOM 2476 C CA . GLY A 1 303 ? -2.130 9.271 -8.363 1.00 66.75 303 GLY A CA 1
ATOM 2477 C C . GLY A 1 303 ? -2.320 10.731 -7.970 1.00 66.75 303 GLY A C 1
ATOM 2478 O O . GLY A 1 303 ? -1.353 11.376 -7.559 1.00 66.75 303 GLY A O 1
ATOM 2479 N N . GLU A 1 304 ? -3.532 11.242 -8.144 1.00 48.94 304 GLU A N 1
ATOM 2480 C CA . GLU A 1 304 ? -3.949 12.497 -7.510 1.00 48.94 304 GLU A CA 1
ATOM 2481 C C . GLU A 1 304 ? -4.458 12.255 -6.090 1.00 48.94 304 GLU A C 1
ATOM 2483 O O . GLU A 1 304 ? -5.157 11.233 -5.874 1.00 48.94 304 GLU A O 1
#

Mean predicted aligned error: 12.02 Å

Secondary structure (DSSP, 8-state):
-HHHHHHHHHHHHHHHHHHHHHHHHTTSS---SS--TTTHHHHHS--SS-------SS--SSEEEE---TTS-HHHHHHHHHHHHHHHHHTT-EEEEE--SHHHHHHHHHHHHH-HHHHHTSEEESSPPPTT-EEE-S-SSTT----GGGGTT---SEEEE-------GGGTGGGHHHHTTSSPPP---TTS---SSSEEEEEEEE--TTSTTTT-PPP-HHHHHHHHHHHHHHHHHH-TTSEEEEEEEES-HHHHHTTSTT-EE--TTPPPPTT--EEE--S-HHHHHHHHHHH-SEEEEP--